Protein AF-G8JNB3-F1 (afdb_monomer_lite)

Foldseek 3Di:
DDDDDDDDDDDDDDDDDDDDDDDDDDDDDDDDDDDDDPPDFAEEEEEEFAVAQWLHDCVVLVLVLWPQVPPRVVVLVVQLVPDDQDDQDPVDPDLLVSLLVNQVVSLVSLVVSLVVQLVRLGFAFRFLVVLVVGDDPPTGFPLSCVLQPVVLVLHPYYAYQYQDADLSNRVVSHDPPHDSVSYHYQYQDADPVNTGGRSHTPSQRRALSSSLVCCVPPVDVVSDLGQYEYEYAASSVVSVLVDPSYLREHEDNDPVRNVVVCVSLVFDDDPDPPDQKDAGDVSYIYGDGSVSVSVVSVVVVVPD

pLDDT: mean 88.29, std 20.85, range [26.72, 98.88]

InterPro domains:
  IPR023214 HAD superfamily [G3DSA:3.40.50.1000] (42-273)
  IPR036412 HAD-like superfamily [SSF56784] (41-264)
  IPR050849 HAD-like hydrolase superfamily phosphatase [PTHR28181] (39-298)

Structure (mmCIF, N/CA/C/O backbone):
data_AF-G8JNB3-F1
#
_entry.id   AF-G8JNB3-F1
#
loop_
_atom_site.group_PDB
_atom_site.id
_atom_site.type_symbol
_atom_site.label_atom_id
_atom_site.label_alt_id
_atom_site.label_comp_id
_atom_site.label_asym_id
_atom_site.label_entity_id
_atom_site.label_seq_id
_atom_site.pdbx_PDB_ins_code
_atom_site.Cartn_x
_atom_site.Cartn_y
_atom_site.Cartn_z
_atom_site.occupancy
_atom_site.B_iso_or_equiv
_atom_site.auth_seq_id
_atom_site.auth_comp_id
_atom_site.auth_asym_id
_atom_site.auth_atom_id
_atom_site.pdbx_PDB_model_num
ATOM 1 N N . MET A 1 1 ? 26.685 43.500 4.152 1.00 36.62 1 MET A N 1
ATOM 2 C CA . MET A 1 1 ? 25.756 44.446 3.504 1.00 36.62 1 MET A CA 1
ATOM 3 C C . MET A 1 1 ? 24.388 43.829 3.648 1.00 36.62 1 MET A C 1
ATOM 5 O O . MET A 1 1 ? 24.177 42.756 3.099 1.00 36.62 1 MET A O 1
ATOM 9 N N . GLY A 1 2 ? 23.578 44.402 4.535 1.00 32.00 2 GLY A N 1
ATOM 10 C CA . GLY A 1 2 ? 22.232 43.917 4.807 1.00 32.00 2 GLY A CA 1
ATOM 11 C C . GLY A 1 2 ? 21.274 44.270 3.680 1.00 32.00 2 GLY A C 1
ATOM 12 O O . GLY A 1 2 ? 21.614 45.065 2.806 1.00 32.00 2 GLY A O 1
ATOM 13 N N . ASN A 1 3 ? 20.096 43.668 3.743 1.00 30.61 3 ASN A N 1
ATOM 14 C CA . ASN A 1 3 ? 18.855 44.313 3.355 1.00 30.61 3 ASN A CA 1
ATOM 15 C C . ASN A 1 3 ? 17.724 43.621 4.112 1.00 30.61 3 ASN A C 1
ATOM 17 O O . ASN A 1 3 ? 17.370 42.479 3.823 1.00 30.61 3 ASN A O 1
ATOM 21 N N . ASP A 1 4 ? 17.221 44.352 5.099 1.00 31.08 4 ASP A N 1
ATOM 22 C CA . ASP A 1 4 ? 15.889 44.212 5.659 1.00 31.08 4 ASP A CA 1
ATOM 23 C C . ASP A 1 4 ? 14.851 44.569 4.592 1.00 31.08 4 ASP A C 1
ATOM 25 O O . ASP A 1 4 ? 15.048 45.507 3.815 1.00 31.08 4 ASP A O 1
ATOM 29 N N . LEU A 1 5 ? 13.728 43.857 4.593 1.00 31.94 5 LEU A N 1
ATOM 30 C CA . LEU A 1 5 ? 12.475 44.318 4.002 1.00 31.94 5 LEU A CA 1
ATOM 31 C C . LEU A 1 5 ? 11.324 43.813 4.877 1.00 31.94 5 LEU A C 1
ATOM 33 O O . LEU A 1 5 ? 10.905 42.661 4.797 1.00 31.94 5 LEU A O 1
ATOM 37 N N . GLU A 1 6 ? 10.862 44.709 5.747 1.00 33.47 6 GLU A N 1
ATOM 38 C CA . GLU A 1 6 ? 9.549 44.677 6.390 1.00 33.47 6 GLU A CA 1
ATOM 39 C C . GLU A 1 6 ? 8.423 45.021 5.398 1.00 33.47 6 GLU A C 1
ATOM 41 O O . GLU A 1 6 ? 8.670 45.640 4.361 1.00 33.47 6 GLU A O 1
ATOM 46 N N . THR A 1 7 ? 7.189 44.715 5.837 1.00 30.97 7 THR A N 1
ATOM 47 C CA . THR A 1 7 ? 5.827 45.177 5.447 1.00 30.97 7 THR A CA 1
ATOM 48 C C . THR A 1 7 ? 4.946 44.023 4.939 1.00 30.97 7 THR A C 1
ATOM 50 O O . THR A 1 7 ? 5.407 43.200 4.165 1.00 30.97 7 THR A O 1
ATOM 53 N N . ALA A 1 8 ? 3.673 43.850 5.310 1.00 28.19 8 ALA A N 1
ATOM 54 C CA . ALA A 1 8 ? 2.765 44.561 6.211 1.00 28.19 8 ALA A CA 1
ATOM 55 C C . ALA A 1 8 ? 1.580 43.642 6.603 1.00 28.19 8 ALA A C 1
ATOM 57 O O . ALA A 1 8 ? 1.351 42.590 6.015 1.00 28.19 8 ALA A O 1
ATOM 58 N N . SER A 1 9 ? 0.852 44.103 7.615 1.00 30.25 9 SER A N 1
ATOM 59 C CA . SER A 1 9 ? -0.338 43.587 8.301 1.00 30.25 9 SER A CA 1
ATOM 60 C C . SER A 1 9 ? -1.684 43.741 7.562 1.00 30.25 9 SER A C 1
ATOM 62 O O . SER A 1 9 ? -1.839 44.678 6.781 1.00 30.25 9 SER A O 1
ATOM 64 N N . GLY A 1 10 ? -2.677 42.938 7.984 1.00 26.72 10 GLY A N 1
ATOM 65 C CA . GLY A 1 10 ? -4.141 43.098 7.793 1.00 26.72 10 GLY A CA 1
ATOM 66 C C . GLY A 1 10 ? -4.756 41.853 7.129 1.00 26.72 10 GLY A C 1
ATOM 67 O O . GLY A 1 10 ? -4.185 41.362 6.169 1.00 26.72 10 GLY A O 1
ATOM 68 N N . ASP A 1 11 ? -5.852 41.216 7.550 1.00 29.25 11 ASP A N 1
ATOM 69 C CA . ASP A 1 11 ? -6.962 41.568 8.440 1.00 29.25 11 ASP A CA 1
ATOM 70 C C . ASP A 1 11 ? -7.606 40.291 9.027 1.00 29.25 11 ASP A C 1
ATOM 72 O O . ASP A 1 11 ? -7.386 39.176 8.552 1.00 29.25 11 ASP A O 1
ATOM 76 N N . GLY A 1 12 ? -8.386 40.475 10.094 1.00 28.16 12 GLY A N 1
ATOM 77 C CA . GLY A 1 12 ? -8.898 39.431 10.978 1.00 28.16 12 GLY A CA 1
ATOM 78 C C . GLY A 1 12 ? -10.021 38.541 10.437 1.00 28.16 12 GLY A C 1
ATOM 79 O O . GLY A 1 12 ? -10.875 38.960 9.659 1.00 28.16 12 GLY A O 1
ATOM 80 N N . PHE A 1 13 ? -10.068 37.328 10.988 1.00 29.56 13 PHE A N 1
ATOM 81 C CA . PHE A 1 13 ? -11.242 36.460 11.010 1.00 29.56 13 PHE A CA 1
ATOM 82 C C . PHE A 1 13 ? -11.505 36.009 12.451 1.00 29.56 13 PHE A C 1
ATOM 84 O O . PHE A 1 13 ? -10.594 35.604 13.171 1.00 29.56 13 PHE A O 1
ATOM 91 N N . ALA A 1 14 ? -12.759 36.146 12.882 1.00 31.03 14 ALA A N 1
ATOM 92 C CA . ALA A 1 14 ? -13.231 35.732 14.197 1.00 31.03 14 ALA A CA 1
ATOM 93 C C . ALA A 1 14 ? -13.339 34.196 14.279 1.00 31.03 14 ALA A C 1
ATOM 95 O O . ALA A 1 14 ? -13.791 33.582 13.310 1.00 31.03 14 ALA A O 1
ATOM 96 N N . PRO A 1 15 ? -12.984 33.564 15.412 1.00 31.88 15 PRO A N 1
ATOM 97 C CA . PRO A 1 15 ? -13.136 32.126 15.571 1.00 31.88 15 PRO A CA 1
ATOM 98 C C . PRO A 1 15 ? -14.596 31.754 15.860 1.00 31.88 15 PRO A C 1
ATOM 100 O O . PRO A 1 15 ? -15.241 32.311 16.750 1.00 31.88 15 PRO A O 1
ATOM 103 N N . VAL A 1 16 ? -15.099 30.780 15.103 1.00 31.44 16 VAL A N 1
ATOM 104 C CA . VAL A 1 16 ? -16.321 30.032 15.412 1.00 31.44 16 VAL A CA 1
ATOM 105 C C . VAL A 1 16 ? -15.953 28.999 16.474 1.00 31.44 16 VAL A C 1
ATOM 107 O O . VAL A 1 16 ? -15.053 28.190 16.276 1.00 31.44 16 VAL A O 1
ATOM 110 N N . THR A 1 17 ? -16.615 29.058 17.625 1.00 33.84 17 THR A N 1
ATOM 111 C CA . THR A 1 17 ? -16.425 28.119 18.734 1.00 33.84 17 THR A CA 1
ATOM 112 C C . THR A 1 17 ? -17.001 26.754 18.366 1.00 33.84 17 THR A C 1
ATOM 114 O O . THR A 1 17 ? -18.214 26.641 18.184 1.00 33.84 17 THR A O 1
ATOM 117 N N . ALA A 1 18 ? -16.146 25.735 18.272 1.00 34.94 18 ALA A N 1
ATOM 118 C CA . ALA A 1 18 ? -16.556 24.338 18.212 1.00 34.94 18 ALA A CA 1
ATOM 119 C C . ALA A 1 18 ? -16.600 23.750 19.631 1.00 34.94 18 ALA A C 1
ATOM 121 O O . ALA A 1 18 ? -15.697 23.970 20.440 1.00 34.94 18 ALA A O 1
ATOM 122 N N . ASP A 1 19 ? -17.693 23.048 19.916 1.00 32.19 19 ASP A N 1
ATOM 123 C CA . ASP A 1 19 ? -18.001 22.427 21.196 1.00 32.19 19 ASP A CA 1
ATOM 124 C C . ASP A 1 19 ? -16.975 21.365 21.617 1.00 32.19 19 ASP A C 1
ATOM 126 O O . ASP A 1 19 ? -16.419 20.611 20.819 1.00 32.19 19 ASP A O 1
ATOM 130 N N . SER A 1 20 ? -16.758 21.309 22.928 1.00 31.20 20 SER A N 1
ATOM 131 C CA . SER A 1 20 ? -15.819 20.437 23.621 1.00 31.20 20 SER A CA 1
ATOM 132 C C . SER A 1 20 ? -16.158 18.950 23.468 1.00 31.20 20 SER A C 1
ATOM 134 O O . SER A 1 20 ? -17.139 18.472 24.042 1.00 31.20 20 SER A O 1
ATOM 136 N N . VAL A 1 21 ? -15.286 18.196 22.797 1.00 34.84 21 VAL A N 1
ATOM 137 C CA . VAL A 1 21 ? -15.222 16.732 22.910 1.00 34.84 21 VAL A CA 1
ATOM 138 C C . VAL A 1 21 ? -14.318 16.382 24.094 1.00 34.84 21 VAL A C 1
ATOM 140 O O . VAL A 1 21 ? -13.148 16.753 24.159 1.00 34.84 21 VAL A O 1
ATOM 143 N N . THR A 1 22 ? -14.887 15.691 25.075 1.00 32.78 22 THR A N 1
ATOM 144 C CA . THR A 1 22 ? -14.222 15.241 26.301 1.00 32.78 22 THR A CA 1
ATOM 145 C C . THR A 1 22 ? -13.101 14.237 26.011 1.00 32.78 22 THR A C 1
ATOM 147 O O . THR A 1 22 ? -13.370 13.118 25.579 1.00 32.78 22 THR A O 1
ATOM 150 N N . LYS A 1 23 ? -11.848 14.602 26.326 1.00 34.22 23 LYS A N 1
ATOM 151 C CA . LYS A 1 23 ? -10.705 13.677 26.439 1.00 34.22 23 LYS A CA 1
ATOM 152 C C . LYS A 1 23 ? -10.862 12.821 27.704 1.00 34.22 23 LYS A C 1
ATOM 154 O O . LYS A 1 23 ? -10.883 13.356 28.811 1.00 34.22 23 LYS A O 1
ATOM 159 N N . THR A 1 24 ? -10.940 11.498 27.569 1.00 33.91 24 THR A N 1
ATOM 160 C CA . THR A 1 24 ? -10.776 10.561 28.694 1.00 33.91 24 THR A CA 1
ATOM 161 C C . THR A 1 24 ? -9.411 9.890 28.576 1.00 33.91 24 THR A C 1
ATOM 163 O O . THR A 1 24 ? -9.196 9.069 27.691 1.00 33.91 24 THR A O 1
ATOM 166 N N . ALA A 1 25 ? -8.481 10.247 29.463 1.00 34.38 25 ALA A N 1
ATOM 167 C CA . ALA A 1 25 ? -7.216 9.539 29.631 1.00 34.38 25 ALA A CA 1
ATOM 168 C C . ALA A 1 25 ? -7.451 8.297 30.509 1.00 34.38 25 ALA A C 1
ATOM 170 O O . ALA A 1 25 ? -7.889 8.424 31.654 1.00 34.38 25 ALA A O 1
ATOM 171 N N . ILE A 1 26 ? -7.186 7.100 29.980 1.00 39.44 26 ILE A N 1
ATOM 172 C CA . ILE A 1 26 ? -7.300 5.831 30.714 1.00 39.44 26 ILE A CA 1
ATOM 173 C C . ILE A 1 26 ? -5.895 5.366 31.112 1.00 39.44 26 ILE A C 1
ATOM 175 O O . ILE A 1 26 ? -5.012 5.217 30.272 1.00 39.44 26 ILE A O 1
ATOM 179 N N . GLY A 1 27 ? -5.695 5.172 32.419 1.00 33.91 27 GLY A N 1
ATOM 180 C CA . GLY A 1 27 ? -4.425 4.785 33.032 1.00 33.91 27 GLY A CA 1
ATOM 181 C C . GLY A 1 27 ? -4.027 3.327 32.783 1.00 33.91 27 GLY A C 1
ATOM 182 O O . GLY A 1 27 ? -4.862 2.426 32.710 1.00 33.91 27 GLY A O 1
ATOM 183 N N . SER A 1 28 ? -2.716 3.103 32.693 1.00 33.44 28 SER A N 1
ATOM 184 C CA . SER A 1 28 ? -2.079 1.819 32.418 1.00 33.44 28 SER A CA 1
ATOM 185 C C . SER A 1 28 ? -1.962 0.943 33.673 1.00 33.44 28 SER A C 1
ATOM 187 O O . SER A 1 28 ? -1.237 1.242 34.620 1.00 33.44 28 SER A O 1
ATOM 189 N N . GLY A 1 29 ? -2.661 -0.192 33.667 1.00 32.22 29 GLY A N 1
ATOM 190 C CA . GLY A 1 29 ? -2.524 -1.254 34.661 1.00 32.22 29 GLY A CA 1
ATOM 191 C C . GLY A 1 29 ? -2.545 -2.616 33.980 1.00 32.22 29 GLY A C 1
ATOM 192 O O . GLY A 1 29 ? -3.604 -3.217 33.837 1.00 32.22 29 GLY A O 1
ATOM 193 N N . VAL A 1 30 ? -1.384 -3.111 33.543 1.00 33.28 30 VAL A N 1
ATOM 194 C CA . VAL A 1 30 ? -1.279 -4.425 32.891 1.00 33.28 30 VAL A CA 1
ATOM 195 C C . VAL A 1 30 ? -1.216 -5.526 33.952 1.00 33.28 30 VAL A C 1
ATOM 197 O O . VAL A 1 30 ? -0.209 -5.697 34.638 1.00 33.28 30 VAL A O 1
ATOM 200 N N . ARG A 1 31 ? -2.298 -6.300 34.076 1.00 34.91 31 ARG A N 1
ATOM 201 C CA . ARG A 1 31 ? -2.287 -7.644 34.668 1.00 34.91 31 ARG A CA 1
ATOM 202 C C . ARG A 1 31 ? -2.444 -8.658 33.540 1.00 34.91 31 ARG A C 1
ATOM 204 O O . ARG A 1 31 ? -3.447 -8.635 32.838 1.00 34.91 31 ARG A O 1
ATOM 211 N N . ALA A 1 32 ? -1.475 -9.558 33.402 1.00 39.53 32 ALA A N 1
ATOM 212 C CA . ALA A 1 32 ? -1.570 -10.705 32.509 1.00 39.53 32 ALA A CA 1
ATOM 213 C C . ALA A 1 32 ? -2.635 -11.681 33.040 1.00 39.53 32 ALA A C 1
ATOM 215 O O . ALA A 1 32 ? -2.415 -12.371 34.037 1.00 39.53 32 ALA A O 1
ATOM 216 N N . ALA A 1 33 ? -3.803 -11.698 32.401 1.00 41.12 33 ALA A N 1
ATOM 217 C CA . ALA A 1 33 ? -4.842 -12.692 32.626 1.00 41.12 33 ALA A CA 1
ATOM 218 C C . ALA A 1 33 ? -4.716 -13.802 31.574 1.00 41.12 33 ALA A C 1
ATOM 220 O O . ALA A 1 33 ? -4.545 -13.534 30.388 1.00 41.12 33 ALA A O 1
ATOM 221 N N . ALA A 1 34 ? -4.784 -15.054 32.026 1.00 43.12 34 ALA A N 1
ATOM 222 C CA . ALA A 1 34 ? -4.773 -16.225 31.163 1.00 43.12 34 ALA A CA 1
ATOM 223 C C . ALA A 1 34 ? -6.043 -16.269 30.292 1.00 43.12 34 ALA A C 1
ATOM 225 O O . ALA A 1 34 ? -7.157 -16.131 30.800 1.00 43.12 34 ALA A O 1
ATOM 226 N N . ALA A 1 35 ? -5.842 -16.460 28.987 1.00 46.12 35 ALA A N 1
ATOM 227 C CA . ALA A 1 35 ? -6.853 -16.412 27.940 1.00 46.12 35 ALA A CA 1
ATOM 228 C C . ALA A 1 35 ? -7.899 -17.534 28.076 1.00 46.12 35 ALA A C 1
ATOM 230 O O . ALA A 1 35 ? -7.658 -18.686 27.717 1.00 46.12 35 ALA A O 1
ATOM 231 N N . GLY A 1 36 ? -9.084 -17.182 28.575 1.00 44.47 36 GLY A N 1
ATOM 232 C CA . GLY A 1 36 ? -10.314 -17.902 28.267 1.00 44.47 36 GLY A CA 1
ATOM 233 C C . GLY A 1 36 ? -10.855 -17.372 26.942 1.00 44.47 36 GLY A C 1
ATOM 234 O O . GLY A 1 36 ? -11.108 -16.177 26.820 1.00 44.47 36 GLY A O 1
ATOM 235 N N . THR A 1 37 ? -11.002 -18.244 25.948 1.00 47.16 37 THR A N 1
ATOM 236 C CA . THR A 1 37 ? -11.518 -17.934 24.610 1.00 47.16 37 THR A CA 1
ATOM 237 C C . THR A 1 37 ? -12.992 -17.529 24.674 1.00 47.16 37 THR A C 1
ATOM 239 O O . THR A 1 37 ? -13.896 -18.337 24.465 1.00 47.16 37 THR A O 1
ATOM 242 N N . GLN A 1 38 ? -13.262 -16.253 24.953 1.00 52.31 38 GLN A N 1
ATOM 243 C CA . GLN A 1 38 ? -14.466 -15.631 24.415 1.00 52.31 38 GLN A CA 1
ATOM 244 C C . GLN A 1 38 ? -14.345 -15.696 22.893 1.00 52.31 38 GLN A C 1
ATOM 246 O O . GLN A 1 38 ? -13.304 -15.347 22.341 1.00 52.31 38 GLN A O 1
ATOM 251 N N . SER A 1 39 ? -15.380 -16.219 22.233 1.00 58.81 39 SER A N 1
ATOM 252 C CA . SER A 1 39 ? -15.472 -16.328 20.775 1.00 58.81 39 SER A CA 1
ATOM 253 C C . SER A 1 39 ? -15.591 -14.928 20.167 1.00 58.81 39 SER A C 1
ATOM 255 O O . SER A 1 39 ? -16.663 -14.534 19.711 1.00 58.81 39 SER A O 1
ATOM 257 N N . GLY A 1 40 ? -14.504 -14.158 20.228 1.00 79.62 40 GLY A N 1
ATOM 258 C CA . GLY A 1 40 ? -14.374 -12.878 19.559 1.00 79.62 40 GLY A CA 1
ATOM 259 C C . GLY A 1 40 ? -14.584 -13.060 18.063 1.00 79.62 40 GLY A C 1
ATOM 260 O O . GLY A 1 40 ? -14.299 -14.119 17.496 1.00 79.62 40 GLY A O 1
ATOM 261 N N . ARG A 1 41 ? -15.133 -12.028 17.427 1.00 89.19 41 ARG A N 1
ATOM 262 C CA . ARG A 1 41 ? -15.242 -11.976 15.973 1.00 89.19 41 ARG A CA 1
ATOM 263 C C . ARG A 1 41 ? -13.837 -12.119 15.383 1.00 89.19 41 ARG A C 1
ATOM 265 O O . ARG A 1 41 ? -12.918 -11.450 15.846 1.00 89.19 41 ARG A O 1
ATOM 272 N N . ARG A 1 42 ? -13.685 -12.993 14.385 1.00 95.56 42 ARG A N 1
ATOM 273 C CA . ARG A 1 42 ? -12.423 -13.179 13.656 1.00 95.56 42 ARG A CA 1
ATOM 274 C C . ARG A 1 42 ? -11.923 -11.823 13.150 1.00 95.56 42 ARG A C 1
ATOM 276 O O . ARG A 1 42 ? -12.715 -11.092 12.553 1.00 95.56 42 ARG A O 1
ATOM 283 N N . ARG A 1 43 ? -10.640 -11.514 13.331 1.00 97.00 43 ARG A N 1
ATOM 284 C CA . ARG A 1 43 ? -10.012 -10.271 12.862 1.00 97.00 43 ARG A CA 1
ATOM 285 C C . ARG A 1 43 ? -9.063 -10.525 11.710 1.00 97.00 43 ARG A C 1
ATOM 287 O O . ARG A 1 43 ? -8.247 -11.442 11.760 1.00 97.00 43 ARG A O 1
ATOM 294 N N . VAL A 1 44 ? -9.135 -9.682 10.688 1.00 98.12 44 VAL A N 1
ATOM 295 C CA . VAL A 1 44 ? -8.232 -9.731 9.536 1.00 98.12 44 VAL A CA 1
ATOM 296 C C . VAL A 1 44 ? -7.509 -8.408 9.385 1.00 98.12 44 VAL A C 1
ATOM 298 O O . VAL A 1 44 ? -8.141 -7.356 9.323 1.00 98.12 44 VAL A O 1
ATOM 301 N N . LEU A 1 45 ? -6.186 -8.481 9.274 1.00 98.56 45 LEU A N 1
ATOM 302 C CA . LEU A 1 45 ? -5.347 -7.346 8.926 1.00 98.56 45 LEU A CA 1
ATOM 303 C C . LEU A 1 45 ? -5.175 -7.265 7.408 1.00 98.56 45 LEU A C 1
ATOM 305 O O . LEU A 1 45 ? -4.750 -8.218 6.764 1.00 98.56 45 LEU A O 1
ATOM 309 N N . VAL A 1 46 ? -5.440 -6.102 6.836 1.00 98.75 46 VAL A N 1
ATOM 310 C CA . VAL A 1 46 ? -4.993 -5.709 5.502 1.00 98.75 46 VAL A CA 1
ATOM 311 C C . VAL A 1 46 ? -4.026 -4.553 5.694 1.00 98.75 46 VAL A C 1
ATOM 313 O O . VAL A 1 46 ? -4.305 -3.636 6.459 1.00 98.75 46 VAL A O 1
ATOM 316 N N . THR A 1 47 ? -2.870 -4.589 5.051 1.00 98.81 47 THR A N 1
ATOM 317 C CA . THR A 1 47 ? -1.866 -3.539 5.247 1.00 98.81 47 THR A CA 1
ATOM 318 C C . THR A 1 47 ? -1.188 -3.164 3.945 1.00 98.81 47 THR A C 1
ATOM 320 O O . THR A 1 47 ? -0.972 -4.021 3.084 1.00 98.81 47 THR A O 1
ATOM 323 N N . ASP A 1 48 ? -0.818 -1.894 3.816 1.00 98.69 48 ASP A N 1
ATOM 324 C CA . ASP A 1 48 ? 0.185 -1.487 2.842 1.00 98.69 48 ASP A CA 1
ATOM 325 C C . ASP A 1 48 ? 1.569 -2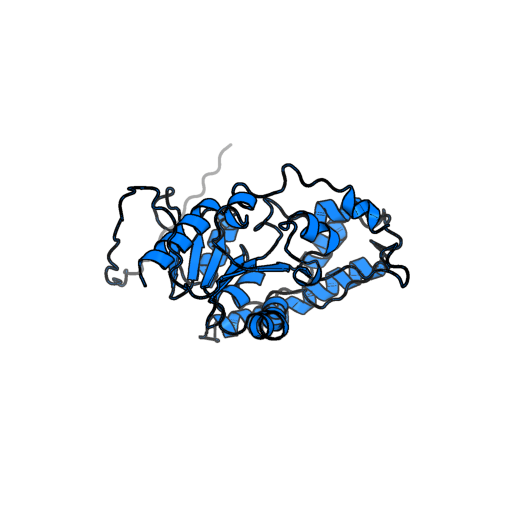.032 3.229 1.00 98.69 48 ASP A C 1
ATOM 327 O O . ASP A 1 48 ? 1.765 -2.593 4.314 1.00 98.69 48 ASP A O 1
ATOM 331 N N . PHE A 1 49 ? 2.527 -1.901 2.317 1.00 98.38 49 PHE A N 1
ATOM 332 C CA . PHE A 1 49 ? 3.885 -2.394 2.474 1.00 98.38 49 PHE A CA 1
ATOM 333 C C . PHE A 1 49 ? 4.900 -1.272 2.692 1.00 98.38 49 PHE A C 1
ATOM 335 O O . PHE A 1 49 ? 5.442 -1.159 3.794 1.00 98.38 49 PHE A O 1
ATOM 342 N N . ASP A 1 50 ? 5.167 -0.473 1.657 1.00 97.94 50 ASP A N 1
ATOM 343 C CA . ASP A 1 50 ? 6.175 0.583 1.707 1.00 97.94 50 ASP A CA 1
ATOM 344 C C . ASP A 1 50 ? 5.777 1.646 2.726 1.00 97.94 50 ASP A C 1
ATOM 346 O O . ASP A 1 50 ? 4.614 2.009 2.807 1.00 97.94 50 ASP A O 1
ATOM 350 N N . ASP A 1 51 ? 6.726 2.088 3.552 1.00 97.38 51 ASP A N 1
ATOM 351 C CA . ASP A 1 51 ? 6.504 3.057 4.635 1.00 97.38 51 ASP A CA 1
ATOM 352 C C . ASP A 1 51 ? 5.455 2.647 5.701 1.00 97.38 51 ASP A C 1
ATOM 354 O O . ASP A 1 51 ? 5.319 3.335 6.712 1.00 97.38 51 ASP A O 1
ATOM 358 N N . THR A 1 52 ? 4.826 1.474 5.582 1.00 98.12 52 THR A N 1
ATOM 359 C CA . THR A 1 52 ? 3.895 0.899 6.564 1.00 98.12 52 THR A CA 1
ATOM 360 C C . THR A 1 52 ? 4.489 -0.335 7.262 1.00 98.12 52 THR A C 1
ATOM 362 O O . THR A 1 52 ? 4.780 -0.304 8.462 1.00 98.12 52 THR A O 1
ATOM 365 N N . ILE A 1 53 ? 4.737 -1.426 6.529 1.00 98.19 53 ILE A N 1
ATOM 366 C CA . ILE A 1 53 ? 5.522 -2.571 7.031 1.00 98.19 53 ILE A CA 1
ATOM 367 C C . ILE A 1 53 ? 7.003 -2.194 7.085 1.00 98.19 53 ILE A C 1
ATOM 369 O O . ILE A 1 53 ? 7.718 -2.601 8.001 1.00 98.19 53 ILE A O 1
ATOM 373 N N . THR A 1 54 ? 7.470 -1.411 6.115 1.00 98.06 54 THR A N 1
ATOM 374 C CA . THR A 1 54 ? 8.851 -0.937 6.051 1.00 98.06 54 THR A CA 1
ATOM 375 C C . THR A 1 54 ? 8.990 0.480 6.614 1.00 98.06 54 THR A C 1
ATOM 377 O O . THR A 1 54 ? 8.020 1.193 6.877 1.00 98.06 54 THR A O 1
ATOM 380 N N . THR A 1 55 ? 10.230 0.896 6.857 1.00 96.69 55 THR A N 1
ATOM 381 C CA . THR A 1 55 ? 10.592 2.254 7.296 1.00 96.69 55 THR A CA 1
ATOM 382 C C . THR A 1 55 ? 10.866 3.214 6.139 1.00 96.69 55 THR A C 1
ATOM 384 O O . THR A 1 55 ? 11.157 4.384 6.384 1.00 96.69 55 THR A O 1
ATOM 387 N N . LYS A 1 56 ? 10.856 2.704 4.903 1.00 95.62 56 LYS A N 1
ATOM 388 C CA . LYS A 1 56 ? 11.146 3.443 3.672 1.00 95.62 56 LYS A CA 1
ATOM 389 C C . LYS A 1 56 ? 10.566 2.730 2.455 1.00 95.62 56 LYS A C 1
ATOM 391 O O . LYS A 1 56 ? 10.433 1.505 2.460 1.00 95.62 56 LYS A O 1
ATOM 396 N N . ASP A 1 57 ? 10.355 3.495 1.394 1.00 95.31 57 ASP A N 1
ATOM 397 C CA . ASP A 1 57 ? 10.116 2.999 0.038 1.00 95.31 57 ASP A CA 1
ATOM 398 C C . ASP A 1 57 ? 11.203 1.993 -0.407 1.00 95.31 57 ASP A C 1
ATOM 400 O O . ASP A 1 57 ? 12.412 2.240 -0.293 1.00 95.31 57 ASP A O 1
ATOM 404 N N . THR A 1 58 ? 10.769 0.834 -0.906 1.00 96.62 58 THR A N 1
ATOM 405 C CA . THR A 1 58 ? 11.633 -0.270 -1.344 1.00 96.62 58 THR A CA 1
ATOM 406 C C . THR A 1 58 ? 11.780 -0.395 -2.862 1.00 96.62 58 THR A C 1
ATOM 408 O O . THR A 1 58 ? 12.560 -1.231 -3.331 1.00 96.62 58 THR A O 1
ATOM 411 N N . VAL A 1 59 ? 11.146 0.470 -3.657 1.00 93.31 59 VAL A N 1
ATOM 412 C CA . VAL A 1 59 ? 11.332 0.529 -5.117 1.00 93.31 59 VAL A CA 1
ATOM 413 C C . VAL A 1 59 ? 12.803 0.752 -5.463 1.00 93.31 59 VAL A C 1
ATOM 415 O O . VAL A 1 59 ? 13.332 0.101 -6.364 1.00 93.31 59 VAL A O 1
ATOM 418 N N . GLY A 1 60 ? 13.507 1.599 -4.707 1.00 93.06 60 GLY A N 1
ATOM 419 C CA . GLY A 1 60 ? 14.950 1.812 -4.881 1.00 93.06 60 GLY A CA 1
ATOM 420 C C . GLY A 1 60 ? 15.799 0.560 -4.612 1.00 93.06 60 GLY A C 1
ATOM 421 O O . GLY A 1 60 ? 16.868 0.394 -5.201 1.00 93.06 60 GLY A O 1
ATOM 422 N N . ILE A 1 61 ? 15.321 -0.357 -3.767 1.00 95.25 61 ILE A N 1
ATOM 423 C CA . ILE A 1 61 ? 15.981 -1.646 -3.520 1.00 95.25 61 ILE A CA 1
ATOM 424 C C . ILE A 1 61 ? 15.746 -2.574 -4.710 1.00 95.25 61 ILE A C 1
ATOM 426 O O . ILE A 1 61 ? 16.706 -3.138 -5.235 1.00 95.25 61 ILE A O 1
ATOM 430 N N . LEU A 1 62 ? 14.504 -2.687 -5.188 1.00 94.69 62 LEU A N 1
ATOM 431 C CA . LEU A 1 62 ? 14.180 -3.479 -6.380 1.00 94.69 62 LEU A CA 1
ATOM 432 C C . LEU A 1 62 ? 14.931 -2.977 -7.615 1.00 94.69 62 LEU A C 1
ATOM 434 O O . LEU A 1 62 ? 15.447 -3.776 -8.391 1.00 94.69 62 LEU A O 1
ATOM 438 N N . GLN A 1 63 ? 15.075 -1.660 -7.760 1.00 94.38 63 GLN A N 1
ATOM 439 C CA . GLN A 1 63 ? 15.836 -1.026 -8.833 1.00 94.38 63 GLN A CA 1
ATOM 440 C C . GLN A 1 63 ? 17.276 -1.556 -8.929 1.00 94.38 63 GLN A C 1
ATOM 442 O O . GLN A 1 63 ? 17.809 -1.659 -10.033 1.00 94.38 63 GLN A O 1
ATOM 447 N N . SER A 1 64 ? 17.906 -1.932 -7.810 1.00 95.25 64 SER A N 1
ATOM 448 C CA . SER A 1 64 ? 19.270 -2.483 -7.817 1.00 95.25 64 SER A CA 1
ATOM 449 C C . SER A 1 64 ? 19.400 -3.798 -8.598 1.00 95.25 64 SER A C 1
ATOM 451 O O . SER A 1 64 ? 20.502 -4.150 -9.017 1.00 95.25 64 SER A O 1
ATOM 453 N N . LEU A 1 65 ? 18.283 -4.494 -8.841 1.00 95.56 65 LEU A N 1
ATOM 454 C CA . LEU A 1 65 ? 18.228 -5.701 -9.664 1.00 95.56 65 LEU A CA 1
ATOM 455 C C . LEU A 1 65 ? 18.202 -5.411 -11.168 1.00 95.56 65 LEU A C 1
ATOM 457 O O . LEU A 1 65 ? 18.420 -6.321 -11.969 1.00 95.56 65 LEU A O 1
ATOM 461 N N . SER A 1 66 ? 17.911 -4.170 -11.566 1.00 95.25 66 SER A N 1
ATOM 462 C CA . SER A 1 66 ? 17.792 -3.797 -12.971 1.00 95.25 66 SER A CA 1
ATOM 463 C C . SER A 1 66 ? 19.077 -4.091 -13.739 1.00 95.25 66 SER A C 1
ATOM 465 O O . SER A 1 66 ? 20.184 -3.715 -13.345 1.00 95.25 66 SER A O 1
ATOM 467 N N . ARG A 1 67 ? 18.916 -4.739 -14.893 1.00 92.62 67 ARG A N 1
ATOM 468 C CA . ARG A 1 67 ? 20.000 -4.942 -15.864 1.00 92.62 67 ARG A CA 1
ATOM 469 C C . ARG A 1 67 ? 20.116 -3.772 -16.842 1.00 92.62 67 ARG A C 1
ATOM 471 O O . ARG A 1 67 ? 21.111 -3.667 -17.564 1.00 92.62 67 ARG A O 1
ATOM 478 N N . CYS A 1 68 ? 19.126 -2.882 -16.854 1.00 92.75 68 CYS A N 1
ATOM 479 C CA . CYS A 1 68 ? 19.093 -1.704 -17.700 1.00 92.75 68 CYS A CA 1
ATOM 480 C C . CYS A 1 68 ? 19.901 -0.563 -17.065 1.00 92.75 68 CYS A C 1
ATOM 482 O O . CYS A 1 68 ? 19.559 -0.030 -16.012 1.00 92.75 68 CYS A O 1
ATOM 484 N N . LYS A 1 69 ? 21.004 -0.173 -17.716 1.00 90.00 69 LYS A N 1
ATOM 485 C CA . LYS A 1 69 ? 21.890 0.899 -17.224 1.00 90.00 69 LYS A CA 1
ATOM 486 C C . LYS A 1 69 ? 21.467 2.301 -17.663 1.00 90.00 69 LYS A C 1
ATOM 488 O O . LYS A 1 69 ? 22.022 3.275 -17.161 1.00 90.00 69 LYS A O 1
ATOM 493 N N . SER A 1 70 ? 20.563 2.414 -18.637 1.00 92.94 70 SER A N 1
ATOM 494 C CA . SER A 1 70 ? 20.164 3.697 -19.212 1.00 92.94 70 SER A CA 1
ATOM 495 C C . SER A 1 70 ? 18.713 3.651 -19.701 1.00 92.94 70 SER A C 1
ATOM 497 O O . SER A 1 70 ? 18.399 2.776 -20.510 1.00 92.94 70 SER A O 1
ATOM 499 N N . PRO A 1 71 ? 17.860 4.600 -19.281 1.00 96.00 71 PRO A N 1
ATOM 500 C CA . PRO A 1 71 ? 18.178 5.738 -18.414 1.00 96.00 71 PRO A CA 1
ATOM 501 C C . PRO A 1 71 ? 18.291 5.337 -16.923 1.00 96.00 71 PRO A C 1
ATOM 503 O O . PRO A 1 71 ? 17.840 4.256 -16.537 1.00 96.00 71 PRO A O 1
ATOM 506 N N . PRO A 1 72 ? 18.928 6.162 -16.066 1.00 95.00 72 PRO A N 1
ATOM 507 C CA . PRO A 1 72 ? 18.960 5.919 -14.621 1.00 95.00 72 PRO A CA 1
ATOM 508 C C . PRO A 1 72 ? 17.557 6.031 -14.016 1.00 95.00 72 PRO A C 1
ATOM 510 O O . PRO A 1 72 ? 16.693 6.694 -14.577 1.00 95.00 72 PRO A O 1
ATOM 513 N N . MET A 1 73 ? 17.327 5.463 -12.831 1.00 94.88 73 MET A N 1
ATOM 514 C CA . MET A 1 73 ? 15.989 5.482 -12.220 1.00 94.88 73 MET A CA 1
ATOM 515 C C . MET A 1 73 ? 15.425 6.880 -11.955 1.00 94.88 73 MET A C 1
ATOM 517 O O . MET A 1 73 ? 14.219 7.093 -12.049 1.00 94.88 73 MET A O 1
ATOM 521 N N . THR A 1 74 ? 16.299 7.854 -11.697 1.00 95.56 74 THR A N 1
ATOM 522 C CA . THR A 1 74 ? 15.919 9.265 -11.555 1.00 95.56 74 THR A CA 1
ATOM 523 C C . THR A 1 74 ? 15.134 9.777 -12.760 1.00 95.56 74 THR A C 1
ATOM 525 O O . THR A 1 74 ? 14.192 10.535 -12.570 1.00 95.56 74 THR A O 1
ATOM 528 N N . TYR A 1 75 ? 15.429 9.290 -13.971 1.00 97.56 75 TYR A N 1
ATOM 529 C CA . TYR A 1 75 ? 14.649 9.605 -15.167 1.00 97.56 75 TYR A CA 1
ATOM 530 C C . TYR A 1 75 ? 13.187 9.172 -15.041 1.00 97.56 75 TYR A C 1
ATOM 532 O O . TYR A 1 75 ? 12.296 9.942 -15.377 1.00 97.56 75 TYR A O 1
ATOM 540 N N . PHE A 1 76 ? 12.916 7.959 -14.552 1.00 97.12 76 PHE A N 1
ATOM 541 C CA . PHE A 1 76 ? 11.545 7.454 -14.430 1.00 97.12 76 PHE A CA 1
ATOM 542 C C . PHE A 1 76 ? 10.779 8.165 -13.312 1.00 97.12 76 PHE A C 1
ATOM 544 O O . PHE A 1 76 ? 9.590 8.439 -13.466 1.00 97.12 76 PHE A O 1
ATOM 551 N N . PHE A 1 77 ? 11.459 8.537 -12.223 1.00 96.06 77 PHE A N 1
ATOM 552 C CA . PHE A 1 77 ? 10.870 9.396 -11.194 1.00 96.06 77 PHE A CA 1
ATOM 553 C C . PHE A 1 77 ? 10.524 10.782 -11.747 1.00 96.06 77 PHE A C 1
ATOM 555 O O . PHE A 1 77 ? 9.407 11.255 -11.551 1.00 96.06 77 PHE A O 1
ATOM 562 N N . GLU A 1 78 ? 11.433 11.419 -12.486 1.00 97.75 78 GLU A N 1
ATOM 563 C CA . GLU A 1 78 ? 11.176 12.700 -13.155 1.00 97.75 78 GLU A CA 1
ATOM 564 C C . GLU A 1 78 ? 10.042 12.583 -14.181 1.00 97.75 78 GLU A C 1
ATOM 566 O O . GLU A 1 78 ? 9.154 13.432 -14.217 1.00 97.75 78 GLU A O 1
ATOM 571 N N . PHE A 1 79 ? 10.013 11.498 -14.959 1.00 97.94 79 PHE A N 1
ATOM 572 C CA . PHE A 1 79 ? 8.944 11.206 -15.910 1.00 97.94 79 PHE A CA 1
ATOM 573 C C . PHE A 1 79 ? 7.590 11.073 -15.208 1.00 97.94 79 PHE A C 1
ATOM 575 O O . PHE A 1 79 ? 6.606 11.652 -15.671 1.00 97.94 79 PHE A O 1
ATOM 582 N N . TYR A 1 80 ? 7.540 10.362 -14.077 1.00 97.06 80 TYR A N 1
ATOM 583 C CA . TYR A 1 80 ? 6.354 10.256 -13.231 1.00 97.06 80 TYR A CA 1
ATOM 584 C C . TYR A 1 80 ? 5.932 11.624 -12.685 1.00 97.06 80 TYR A C 1
ATOM 586 O O . TYR A 1 80 ? 4.752 11.957 -12.736 1.00 97.06 80 TYR A O 1
ATOM 594 N N . LEU A 1 81 ? 6.864 12.434 -12.170 1.00 96.38 81 LEU A N 1
ATOM 595 C CA . LEU A 1 81 ? 6.600 13.792 -11.672 1.00 96.38 81 LEU A CA 1
ATOM 596 C C . LEU A 1 81 ? 6.103 14.749 -12.763 1.00 96.38 81 LEU A C 1
ATOM 598 O O . LEU A 1 81 ? 5.291 15.622 -12.468 1.00 96.38 81 LEU A O 1
ATOM 602 N N . ALA A 1 82 ? 6.540 14.561 -14.007 1.00 97.56 82 ALA A N 1
ATOM 603 C CA . ALA A 1 82 ? 6.103 15.349 -15.153 1.00 97.56 82 ALA A CA 1
ATOM 604 C C . ALA A 1 82 ? 4.699 14.975 -15.662 1.00 97.56 82 ALA A C 1
ATOM 606 O O . ALA A 1 82 ? 4.108 15.739 -16.429 1.00 97.56 82 ALA A O 1
ATOM 607 N N . GLN A 1 83 ? 4.146 13.823 -15.261 1.00 97.56 83 GLN A N 1
ATOM 608 C CA . GLN A 1 83 ? 2.786 13.456 -15.648 1.00 97.56 83 GLN A CA 1
ATOM 609 C C . GLN A 1 83 ? 1.758 14.364 -14.957 1.00 97.56 83 GLN A C 1
ATOM 611 O O . GLN A 1 83 ? 1.906 14.665 -13.769 1.00 97.56 83 GLN A O 1
ATOM 616 N N . PRO A 1 84 ? 0.666 14.744 -15.646 1.00 95.88 84 PRO A N 1
ATOM 617 C CA . PRO A 1 84 ? -0.408 15.517 -15.037 1.00 95.88 84 PRO A CA 1
ATOM 618 C C . PRO A 1 84 ? -0.946 14.854 -13.762 1.00 95.88 84 PRO A C 1
ATOM 620 O O . PRO A 1 84 ? -1.375 13.699 -13.782 1.00 95.88 84 PRO A O 1
ATOM 623 N N . CYS A 1 85 ? -0.956 15.609 -12.663 1.00 93.19 85 CYS A N 1
ATOM 624 C CA . CYS A 1 85 ? -1.603 15.214 -11.418 1.00 93.19 85 CYS A CA 1
ATOM 625 C C . CYS A 1 85 ? -2.984 15.887 -11.346 1.00 93.19 85 CYS A C 1
ATOM 627 O O . CYS A 1 85 ? -3.051 17.116 -11.436 1.00 93.19 85 CYS A O 1
ATOM 629 N N . PRO A 1 86 ? -4.091 15.133 -11.238 1.00 95.81 86 PRO A N 1
ATOM 630 C CA . PRO A 1 86 ? -5.406 15.741 -11.073 1.00 95.81 86 PRO A CA 1
ATOM 631 C C . PRO A 1 86 ? -5.495 16.496 -9.741 1.00 95.81 86 PRO A C 1
ATOM 633 O O . PRO A 1 86 ? -4.874 16.106 -8.762 1.00 95.81 86 PRO A O 1
ATOM 636 N N . ALA A 1 87 ? -6.310 17.546 -9.672 1.00 96.56 87 ALA A N 1
ATOM 637 C CA . ALA A 1 87 ? -6.734 18.107 -8.389 1.00 96.56 87 ALA A CA 1
ATOM 638 C C . ALA A 1 87 ? -7.933 17.318 -7.840 1.00 96.56 87 ALA A C 1
ATOM 640 O O . ALA A 1 87 ? -8.772 16.846 -8.622 1.00 96.56 87 ALA A O 1
ATOM 641 N N . ARG A 1 88 ? -8.036 17.204 -6.511 1.00 96.50 88 ARG A N 1
ATOM 642 C CA . ARG A 1 88 ? -9.249 16.720 -5.832 1.00 96.50 88 ARG A CA 1
ATOM 643 C C . ARG A 1 88 ? -10.406 17.674 -6.130 1.00 96.50 88 ARG A C 1
ATOM 645 O O . ARG A 1 88 ? -10.229 18.889 -6.079 1.00 96.50 88 ARG A O 1
ATOM 652 N N . ASP A 1 89 ? -11.570 17.129 -6.472 1.00 95.81 89 ASP A N 1
ATOM 653 C CA . ASP A 1 89 ? -12.752 17.940 -6.763 1.00 95.81 89 ASP A CA 1
ATOM 654 C C . ASP A 1 89 ? -13.419 18.368 -5.451 1.00 95.81 89 ASP A C 1
ATOM 656 O O . ASP A 1 89 ? -14.064 17.569 -4.774 1.00 95.81 89 ASP A O 1
ATOM 660 N N . SER A 1 90 ? -13.240 19.633 -5.070 1.00 94.50 90 SER A N 1
ATOM 661 C CA . SER A 1 90 ? -13.810 20.184 -3.837 1.00 94.50 90 SER A CA 1
ATOM 662 C C . SER A 1 90 ? -15.334 20.325 -3.874 1.00 94.50 90 SER A C 1
ATOM 664 O O . SER A 1 90 ? -15.932 20.578 -2.830 1.00 94.50 90 SER A O 1
ATOM 666 N N . SER A 1 91 ? -15.973 20.153 -5.039 1.00 95.81 91 SER A N 1
ATOM 667 C CA . SER A 1 91 ? -17.434 20.147 -5.150 1.00 95.81 91 SER A CA 1
ATOM 668 C C . SER A 1 91 ? -18.070 18.825 -4.702 1.00 95.81 91 SER A C 1
ATOM 670 O O . SER A 1 91 ? -19.254 18.809 -4.362 1.00 95.81 91 SER A O 1
ATOM 672 N N . VAL A 1 92 ? -17.293 17.735 -4.637 1.00 95.06 92 VAL A N 1
ATOM 673 C CA . VAL A 1 92 ? -17.741 16.441 -4.105 1.00 95.06 92 VAL A CA 1
ATOM 674 C C . VAL A 1 92 ? -17.659 16.476 -2.578 1.00 95.06 92 VAL A C 1
ATOM 676 O O . VAL A 1 92 ? -16.575 16.585 -2.003 1.00 95.06 92 VAL A O 1
ATOM 679 N N . GLN A 1 93 ? -18.822 16.422 -1.922 1.00 95.06 93 GLN A N 1
ATOM 680 C CA . GLN A 1 93 ? -18.928 16.518 -0.461 1.00 95.06 93 GLN A CA 1
ATOM 681 C C . GLN A 1 93 ? -18.519 15.226 0.251 1.00 95.06 93 GLN A C 1
ATOM 683 O O . GLN A 1 93 ? -17.907 15.295 1.315 1.00 95.06 93 GLN A O 1
ATOM 688 N N . ASP A 1 94 ? -18.851 14.064 -0.320 1.00 97.44 94 ASP A N 1
ATOM 689 C CA . ASP A 1 94 ? -18.476 12.775 0.258 1.00 97.44 94 ASP A CA 1
ATOM 690 C C . ASP A 1 94 ? -16.969 12.541 0.103 1.00 97.44 94 ASP A C 1
ATOM 692 O O . ASP A 1 94 ? -16.419 12.551 -1.002 1.00 97.44 94 ASP A O 1
ATOM 696 N N . LEU A 1 95 ? -16.290 12.356 1.234 1.00 96.81 95 LEU A N 1
ATOM 697 C CA . LEU A 1 95 ? -14.836 12.262 1.283 1.00 96.81 95 LEU A CA 1
ATOM 698 C C . LEU A 1 95 ? -14.310 11.029 0.534 1.00 96.81 95 LEU A C 1
ATOM 700 O O . LEU A 1 95 ? -13.313 11.133 -0.183 1.00 96.81 95 LEU A O 1
ATOM 704 N N . LEU A 1 96 ? -14.980 9.881 0.677 1.00 98.12 96 LEU A N 1
ATOM 705 C CA . LEU A 1 96 ? -14.581 8.642 0.013 1.00 98.12 96 LEU A CA 1
ATOM 706 C C . LEU A 1 96 ? -14.786 8.744 -1.503 1.00 98.12 96 LEU A C 1
ATOM 708 O O . LEU A 1 96 ? -13.893 8.377 -2.263 1.00 98.12 96 LEU A O 1
ATOM 712 N N . GLU A 1 97 ? -15.931 9.252 -1.957 1.00 98.31 97 GLU A N 1
ATOM 713 C CA . GLU A 1 97 ? -16.221 9.454 -3.379 1.00 98.31 97 GLU A CA 1
ATOM 714 C C . GLU A 1 97 ? -15.212 10.413 -4.019 1.00 98.31 97 GLU A C 1
ATOM 716 O O . GLU A 1 97 ? -14.664 10.116 -5.087 1.00 98.31 97 GLU A O 1
ATOM 721 N N . ARG A 1 98 ? -14.905 11.523 -3.335 1.00 98.00 98 ARG A N 1
ATOM 722 C CA . ARG A 1 98 ? -13.901 12.499 -3.769 1.00 98.00 98 ARG A CA 1
ATOM 723 C C . ARG A 1 98 ? -12.521 11.866 -3.926 1.00 98.00 98 ARG A C 1
ATOM 725 O O . ARG A 1 98 ? -11.845 12.111 -4.929 1.00 98.00 98 ARG A O 1
ATOM 732 N N . GLU A 1 99 ? -12.099 11.061 -2.953 1.00 98.25 99 GLU A N 1
ATOM 733 C CA . GLU A 1 99 ? -10.797 10.396 -3.000 1.00 98.25 99 GLU A CA 1
ATOM 734 C C . GLU A 1 99 ? -10.756 9.305 -4.079 1.00 98.25 99 GLU A C 1
ATOM 736 O O . GLU A 1 99 ? -9.792 9.229 -4.842 1.00 98.25 99 GLU A O 1
ATOM 741 N N . LEU A 1 100 ? -11.826 8.520 -4.238 1.00 98.56 100 LEU A N 1
ATOM 742 C CA . LEU A 1 100 ? -11.936 7.523 -5.305 1.00 98.56 100 LEU A CA 1
ATOM 743 C C . LEU A 1 100 ? -11.841 8.156 -6.697 1.00 98.56 100 LEU A C 1
ATOM 745 O O . LEU A 1 100 ? -11.144 7.619 -7.561 1.00 98.56 100 LEU A O 1
ATOM 749 N N . ASP A 1 101 ? -12.517 9.281 -6.938 1.00 98.31 101 ASP A N 1
ATOM 750 C CA . ASP A 1 101 ? -12.412 10.003 -8.209 1.00 98.31 101 ASP A CA 1
ATOM 751 C C . ASP A 1 101 ? -10.983 10.513 -8.461 1.00 98.31 101 ASP A C 1
ATOM 753 O O . ASP A 1 101 ? -10.412 10.268 -9.532 1.00 98.31 101 ASP A O 1
ATOM 757 N N . TYR A 1 102 ? -10.370 11.159 -7.463 1.00 98.38 102 TYR A N 1
ATOM 758 C CA . TYR A 1 102 ? -8.985 11.622 -7.549 1.00 98.38 102 TYR A CA 1
ATOM 759 C C . TYR A 1 102 ? -8.028 10.472 -7.890 1.00 98.38 102 TYR A C 1
ATOM 761 O O . TYR A 1 102 ? -7.289 10.563 -8.874 1.00 98.38 102 TYR A O 1
ATOM 769 N N . GLN A 1 103 ? -8.095 9.359 -7.156 1.00 98.25 103 GLN A N 1
ATOM 770 C CA . GLN A 1 103 ? -7.219 8.204 -7.355 1.00 98.25 103 GLN A CA 1
ATOM 771 C C . GLN A 1 103 ? -7.443 7.529 -8.719 1.00 98.25 103 GLN A C 1
ATOM 773 O O . GLN A 1 103 ? -6.477 7.155 -9.388 1.00 98.25 103 GLN A O 1
ATOM 778 N N . ARG A 1 104 ? -8.690 7.430 -9.206 1.00 98.25 104 ARG A N 1
ATOM 779 C CA . ARG A 1 104 ? -8.989 6.911 -10.559 1.00 98.25 104 ARG A CA 1
ATOM 780 C C . ARG A 1 104 ? -8.388 7.781 -11.656 1.00 98.25 104 ARG A C 1
ATOM 782 O O . ARG A 1 104 ? -7.878 7.258 -12.648 1.00 98.25 104 ARG A O 1
ATOM 789 N N . ARG A 1 105 ? -8.428 9.106 -11.498 1.00 97.88 105 ARG A N 1
ATOM 790 C CA . ARG A 1 105 ? -7.789 10.033 -12.442 1.00 97.88 105 ARG A CA 1
ATOM 791 C C . ARG A 1 105 ? -6.263 9.967 -12.339 1.00 97.88 105 ARG A C 1
ATOM 793 O O . ARG A 1 105 ? -5.598 9.932 -13.377 1.00 97.88 105 ARG A O 1
ATOM 800 N N . ALA A 1 106 ? -5.721 9.883 -11.123 1.00 97.00 106 ALA A N 1
ATOM 801 C CA . ALA A 1 106 ? -4.286 9.794 -10.853 1.00 97.00 106 ALA A CA 1
ATOM 802 C C . ALA A 1 106 ? -3.677 8.483 -11.375 1.00 97.00 106 ALA A C 1
ATOM 804 O O . ALA A 1 106 ? -2.522 8.464 -11.797 1.00 97.00 106 ALA A O 1
ATOM 805 N N . ARG A 1 107 ? -4.477 7.414 -11.474 1.00 97.62 107 ARG A N 1
ATOM 806 C CA . ARG A 1 107 ? -4.102 6.117 -12.056 1.00 97.62 107 ARG A CA 1
ATOM 807 C C . ARG A 1 107 ? -3.355 6.228 -13.386 1.00 97.62 107 ARG A C 1
ATOM 809 O O . ARG A 1 107 ? -2.394 5.500 -13.614 1.00 97.62 107 ARG A O 1
ATOM 816 N N . LYS A 1 108 ? -3.762 7.155 -14.264 1.00 97.88 108 LYS A N 1
ATOM 817 C CA . LYS A 1 108 ? -3.130 7.355 -15.584 1.00 97.88 108 LYS A CA 1
ATOM 818 C C . LYS A 1 108 ? -1.635 7.657 -15.479 1.00 97.88 108 LYS A C 1
ATOM 820 O O . LYS A 1 108 ? -0.861 7.183 -16.302 1.00 97.88 108 LYS A O 1
ATOM 825 N N . ARG A 1 109 ? -1.239 8.413 -14.456 1.00 97.00 109 ARG A N 1
ATOM 826 C CA . ARG A 1 109 ? 0.152 8.785 -14.197 1.00 97.00 109 ARG A CA 1
ATOM 827 C C . ARG A 1 109 ? 0.989 7.582 -13.752 1.00 97.00 109 ARG A C 1
ATOM 829 O O . ARG A 1 109 ? 2.100 7.419 -14.250 1.00 97.00 109 ARG A O 1
ATOM 836 N N . GLY A 1 110 ? 0.443 6.720 -12.890 1.00 96.75 110 GLY A N 1
ATOM 837 C CA . GLY A 1 110 ? 1.082 5.456 -12.507 1.00 96.75 110 GLY A CA 1
ATOM 838 C C . GLY A 1 110 ? 1.272 4.523 -13.706 1.00 96.75 110 GLY A C 1
ATOM 839 O O . GLY A 1 110 ? 2.385 4.081 -13.972 1.00 96.75 110 GLY A O 1
ATOM 840 N N . VAL A 1 111 ? 0.213 4.314 -14.502 1.00 98.38 111 VAL A N 1
ATOM 841 C CA . VAL A 1 111 ? 0.283 3.499 -15.731 1.00 98.38 111 VAL A CA 1
ATOM 842 C C . VAL A 1 111 ? 1.353 4.013 -16.693 1.00 98.38 111 VAL A C 1
ATOM 844 O O . VAL A 1 111 ? 2.166 3.221 -17.159 1.00 98.38 111 VAL A O 1
ATOM 847 N N . ALA A 1 112 ? 1.381 5.322 -16.961 1.00 98.38 112 ALA A N 1
ATOM 848 C CA . ALA A 1 112 ? 2.348 5.911 -17.883 1.00 98.38 112 ALA A CA 1
ATOM 849 C C . ALA A 1 112 ? 3.800 5.694 -17.420 1.00 98.38 112 ALA A C 1
ATOM 851 O O . ALA A 1 112 ? 4.663 5.382 -18.235 1.00 98.38 112 ALA A O 1
ATOM 852 N N . ALA A 1 113 ? 4.081 5.823 -16.119 1.00 97.69 113 ALA A N 1
ATOM 853 C CA . ALA A 1 113 ? 5.423 5.588 -15.584 1.00 97.69 113 ALA A CA 1
ATOM 854 C C . ALA A 1 113 ? 5.863 4.119 -15.713 1.00 97.69 113 ALA A C 1
ATOM 856 O O . ALA A 1 113 ? 7.015 3.845 -16.049 1.00 97.69 113 ALA A O 1
ATOM 857 N N . LEU A 1 114 ? 4.943 3.174 -15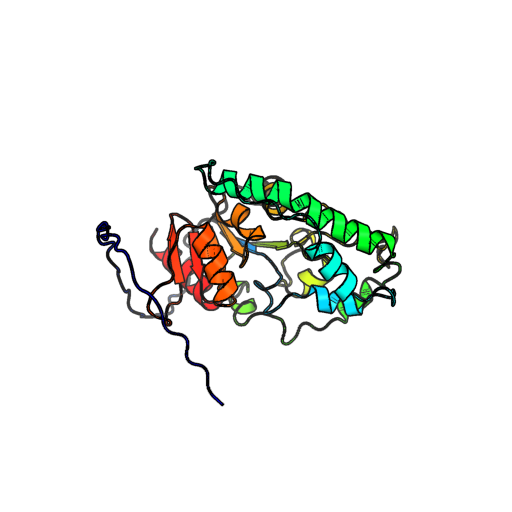.504 1.00 98.12 114 LEU A N 1
ATOM 858 C CA . LEU A 1 114 ? 5.214 1.747 -15.695 1.00 98.12 114 LEU A CA 1
ATOM 859 C C . LEU A 1 114 ? 5.412 1.396 -17.170 1.00 98.12 114 LEU A C 1
ATOM 861 O O . LEU A 1 114 ? 6.321 0.646 -17.502 1.00 98.12 114 LEU A O 1
ATOM 865 N N . GLU A 1 115 ? 4.603 1.964 -18.064 1.00 98.56 115 GLU A N 1
ATOM 866 C CA . GLU A 1 115 ? 4.778 1.824 -19.515 1.00 98.56 115 GLU A CA 1
ATOM 867 C C . GLU A 1 115 ? 6.136 2.345 -19.981 1.00 98.56 115 GLU A C 1
ATOM 869 O O . GLU A 1 115 ? 6.758 1.759 -20.868 1.00 98.56 115 GLU A O 1
ATOM 874 N N . GLU A 1 116 ? 6.630 3.407 -19.352 1.00 98.25 116 GLU A N 1
ATOM 875 C CA . GLU A 1 116 ? 7.954 3.931 -19.644 1.00 98.25 116 GLU A CA 1
ATOM 876 C C . GLU A 1 116 ? 9.058 2.977 -19.163 1.00 98.25 116 GLU A C 1
ATOM 878 O O . GLU A 1 116 ? 9.970 2.677 -19.931 1.00 98.25 116 GLU A O 1
ATOM 883 N N . LEU A 1 117 ? 8.958 2.409 -17.955 1.00 98.00 117 LEU A N 1
ATOM 884 C CA . LEU A 1 117 ? 9.876 1.353 -17.486 1.00 98.00 117 LEU A CA 1
ATOM 885 C C . LEU A 1 117 ? 9.870 0.132 -18.420 1.00 98.00 117 LEU A C 1
ATOM 887 O O . LEU A 1 117 ? 10.921 -0.398 -18.789 1.00 98.00 117 LEU A O 1
ATOM 891 N N . GLU A 1 118 ? 8.679 -0.287 -18.836 1.00 98.38 118 GLU A N 1
ATOM 892 C CA . GLU A 1 118 ? 8.452 -1.370 -19.788 1.00 98.38 118 GLU A CA 1
ATOM 893 C C . GLU A 1 118 ? 9.100 -1.096 -21.146 1.00 98.38 118 GLU A C 1
ATOM 895 O O . GLU A 1 118 ? 9.696 -1.995 -21.741 1.00 98.38 118 GLU A O 1
ATOM 900 N N . ARG A 1 119 ? 9.019 0.138 -21.649 1.00 98.25 119 ARG A N 1
ATOM 901 C CA . ARG A 1 119 ? 9.613 0.533 -22.933 1.00 98.25 119 ARG A CA 1
ATOM 902 C C . ARG A 1 119 ? 11.127 0.325 -22.968 1.00 98.25 119 ARG A C 1
ATOM 904 O O . ARG A 1 119 ? 11.678 0.066 -24.037 1.00 98.25 119 ARG A O 1
ATOM 911 N N . PHE A 1 120 ? 11.786 0.429 -21.818 1.00 98.19 120 PHE A N 1
ATOM 912 C CA . PHE A 1 120 ? 13.222 0.194 -21.665 1.00 98.19 120 PHE A CA 1
ATOM 913 C C . PHE A 1 120 ? 13.570 -1.220 -21.196 1.00 98.19 120 PHE A C 1
ATOM 915 O O . PHE A 1 120 ? 14.738 -1.469 -20.891 1.00 98.19 120 PHE A O 1
ATOM 922 N N . ASP A 1 121 ? 12.588 -2.129 -21.129 1.00 97.69 121 ASP A N 1
ATOM 923 C CA . ASP A 1 121 ? 12.766 -3.500 -20.648 1.00 97.69 121 ASP A CA 1
ATOM 924 C C . ASP A 1 121 ? 13.509 -3.519 -19.286 1.00 97.69 121 ASP A C 1
ATOM 926 O O . ASP A 1 121 ? 14.389 -4.346 -19.046 1.00 97.69 121 ASP A O 1
ATOM 930 N N . TYR A 1 122 ? 13.186 -2.570 -18.390 1.00 97.25 122 TYR A N 1
ATOM 931 C CA . TYR A 1 122 ? 14.034 -2.232 -17.236 1.00 97.25 122 TYR A CA 1
ATOM 932 C C . TYR A 1 122 ? 14.335 -3.433 -16.323 1.00 97.25 122 TYR A C 1
ATOM 934 O O . TYR A 1 122 ? 15.464 -3.612 -15.871 1.00 97.25 122 TYR A O 1
ATOM 942 N N . PHE A 1 123 ? 13.339 -4.294 -16.107 1.00 97.69 123 PHE A N 1
ATOM 943 C CA . PHE A 1 123 ? 13.445 -5.505 -15.285 1.00 97.69 123 PHE A CA 1
ATOM 944 C C . PHE A 1 123 ? 13.488 -6.805 -16.097 1.00 97.69 123 PHE A C 1
ATOM 946 O O . PHE A 1 123 ? 13.286 -7.884 -15.545 1.00 97.69 123 PHE A O 1
ATOM 953 N N . LYS A 1 124 ? 13.716 -6.736 -17.410 1.00 97.94 124 LYS A N 1
ATOM 954 C CA . LYS A 1 124 ? 13.714 -7.927 -18.259 1.00 97.94 124 LYS A CA 1
ATOM 955 C C . LYS A 1 124 ? 14.901 -8.842 -17.960 1.00 97.94 124 LYS A C 1
ATOM 957 O O . LYS A 1 124 ? 16.021 -8.383 -17.727 1.00 97.94 124 LYS A O 1
ATOM 962 N N . ASP A 1 125 ? 14.632 -10.145 -17.983 1.00 97.75 125 ASP A N 1
ATOM 963 C CA . ASP A 1 125 ? 15.575 -11.238 -17.734 1.00 97.75 125 ASP A CA 1
ATOM 964 C C . ASP A 1 125 ? 16.196 -11.216 -16.325 1.00 97.75 125 ASP A C 1
ATOM 966 O O . ASP A 1 125 ? 17.186 -11.906 -16.067 1.00 97.75 125 ASP A O 1
ATOM 970 N N . VAL A 1 126 ? 15.648 -10.422 -15.397 1.00 97.69 126 VAL A N 1
ATOM 971 C CA . VAL A 1 126 ? 16.066 -10.424 -13.991 1.00 97.69 126 VAL A CA 1
ATOM 972 C C . VAL A 1 126 ? 15.599 -11.738 -13.351 1.00 97.69 126 VAL A C 1
ATOM 974 O O . VAL A 1 126 ? 14.397 -12.007 -13.362 1.00 97.69 126 VAL A O 1
ATOM 977 N N . PRO A 1 127 ? 16.500 -12.566 -12.791 1.00 97.88 127 PRO A N 1
ATOM 978 C CA . PRO A 1 127 ? 16.123 -13.806 -12.129 1.00 97.88 127 PRO A CA 1
ATOM 979 C C . PRO A 1 127 ? 15.282 -13.533 -10.885 1.00 97.88 127 PRO A C 1
ATOM 981 O O . PRO A 1 127 ? 15.686 -12.756 -10.019 1.00 97.88 127 PRO A O 1
ATOM 984 N N . VAL A 1 128 ? 14.162 -14.238 -10.737 1.00 96.81 128 VAL A N 1
ATOM 985 C CA . VAL A 1 128 ? 13.300 -14.128 -9.547 1.00 96.81 128 VAL A CA 1
ATOM 986 C C . VAL A 1 128 ? 14.083 -14.484 -8.277 1.00 96.81 128 VAL A C 1
ATOM 988 O O . VAL A 1 128 ? 13.913 -13.862 -7.230 1.00 96.81 128 VAL A O 1
ATOM 991 N N . VAL A 1 129 ? 15.030 -15.425 -8.370 1.00 97.00 129 VAL A N 1
ATOM 992 C CA . VAL A 1 129 ? 15.900 -15.804 -7.244 1.00 97.00 129 VAL A CA 1
ATOM 993 C C . VAL A 1 129 ? 16.735 -14.631 -6.713 1.00 97.00 129 VAL A C 1
ATOM 995 O O . VAL A 1 129 ? 17.039 -14.596 -5.521 1.00 97.00 129 VAL A O 1
ATOM 998 N N . ASP A 1 130 ? 17.073 -13.637 -7.535 1.00 97.31 130 ASP A N 1
ATOM 999 C CA . ASP A 1 130 ? 17.858 -12.488 -7.074 1.00 97.31 130 ASP A CA 1
ATOM 1000 C C . ASP A 1 130 ? 17.058 -11.595 -6.111 1.00 97.31 130 ASP A C 1
ATOM 1002 O O . ASP A 1 130 ? 17.637 -11.011 -5.193 1.00 97.31 130 ASP A O 1
ATOM 1006 N N . VAL A 1 131 ? 15.722 -11.595 -6.196 1.00 94.69 131 VAL A N 1
ATOM 1007 C CA . VAL A 1 131 ? 14.849 -10.927 -5.213 1.00 94.69 131 VAL A CA 1
ATOM 1008 C C . VAL A 1 131 ? 15.013 -11.519 -3.818 1.00 94.69 131 VAL A C 1
ATOM 1010 O O . VAL A 1 131 ? 14.973 -10.797 -2.821 1.00 94.69 131 VAL A O 1
ATOM 1013 N N . THR A 1 132 ? 15.255 -12.828 -3.720 1.00 90.06 132 THR A N 1
ATOM 1014 C CA . THR A 1 132 ? 15.455 -13.505 -2.427 1.00 90.06 132 THR A CA 1
ATOM 1015 C C . THR A 1 132 ? 16.781 -13.138 -1.758 1.00 90.06 132 THR A C 1
ATOM 1017 O O . THR A 1 132 ? 16.971 -13.414 -0.576 1.00 90.06 132 THR A O 1
ATOM 1020 N N . ARG A 1 133 ? 17.687 -12.480 -2.491 1.00 94.81 133 ARG A N 1
ATOM 1021 C CA . ARG A 1 133 ? 18.994 -12.019 -2.003 1.00 94.81 133 ARG A CA 1
ATOM 1022 C C . ARG A 1 133 ? 18.992 -10.554 -1.580 1.00 94.81 133 ARG A C 1
ATOM 1024 O O . ARG A 1 133 ? 19.966 -10.101 -0.987 1.00 94.81 133 ARG A O 1
ATOM 1031 N N . LEU A 1 134 ? 17.920 -9.817 -1.871 1.00 95.06 134 LEU A N 1
ATOM 1032 C CA . LEU A 1 134 ? 17.782 -8.429 -1.441 1.00 95.06 134 LEU A CA 1
ATOM 1033 C C . LEU A 1 134 ? 17.750 -8.327 0.095 1.00 95.06 134 LEU A C 1
ATOM 1035 O O . LEU A 1 134 ? 17.246 -9.250 0.751 1.00 95.06 134 LEU A O 1
ATOM 1039 N N . PRO A 1 135 ? 18.261 -7.225 0.671 1.00 91.50 135 PRO A N 1
ATOM 1040 C CA . PRO A 1 135 ? 18.264 -7.022 2.115 1.00 91.50 135 PRO A CA 1
ATOM 1041 C C . PRO A 1 135 ? 16.836 -6.943 2.676 1.00 91.50 135 PRO A C 1
ATOM 1043 O O . PRO A 1 135 ? 15.923 -6.451 2.008 1.00 91.50 135 PRO A O 1
ATOM 1046 N N . LEU A 1 136 ? 16.669 -7.432 3.907 1.00 88.25 136 LEU A N 1
ATOM 1047 C CA . LEU A 1 136 ? 15.434 -7.332 4.705 1.00 88.25 136 LEU A CA 1
ATOM 1048 C C . LEU A 1 136 ? 15.683 -6.577 6.013 1.00 88.25 136 LEU A C 1
ATOM 1050 O O . LEU A 1 136 ? 14.877 -5.752 6.440 1.00 88.25 136 LEU A O 1
ATOM 1054 N N . GLU A 1 137 ? 16.816 -6.890 6.641 1.00 78.31 137 GLU A N 1
ATOM 1055 C CA . GLU A 1 137 ? 17.265 -6.312 7.901 1.00 78.31 137 GLU A CA 1
ATOM 1056 C C . GLU A 1 137 ? 17.433 -4.791 7.751 1.00 78.31 137 GLU A C 1
ATOM 1058 O O . GLU A 1 137 ? 17.764 -4.296 6.674 1.00 78.31 137 GLU A O 1
ATOM 1063 N N . GLU A 1 138 ? 17.146 -4.047 8.824 1.00 86.75 138 GLU A N 1
ATOM 1064 C CA . GLU A 1 138 ? 17.157 -2.569 8.892 1.00 86.75 138 GLU A CA 1
ATOM 1065 C C . GLU A 1 138 ? 16.022 -1.842 8.144 1.00 86.75 138 GLU A C 1
ATOM 1067 O O . GLU A 1 138 ? 15.845 -0.637 8.328 1.00 86.75 138 GLU A O 1
ATOM 1072 N N . ILE A 1 139 ? 15.234 -2.540 7.321 1.00 95.31 139 ILE A N 1
ATOM 1073 C CA . ILE A 1 139 ? 14.141 -1.933 6.543 1.00 95.31 139 ILE A CA 1
ATOM 1074 C C . ILE A 1 139 ? 12.782 -2.175 7.200 1.00 95.31 139 ILE A C 1
ATOM 1076 O O . ILE A 1 139 ? 11.893 -1.337 7.087 1.00 95.31 139 ILE A O 1
ATOM 1080 N N . GLU A 1 140 ? 12.614 -3.298 7.895 1.00 96.25 140 GLU A N 1
ATOM 1081 C CA . GLU A 1 140 ? 11.375 -3.622 8.602 1.00 96.25 140 GLU A CA 1
ATOM 1082 C C . GLU A 1 140 ? 11.084 -2.611 9.723 1.00 96.25 140 GLU A C 1
ATOM 1084 O O . GLU A 1 140 ? 11.967 -2.229 10.497 1.00 96.25 140 GLU A O 1
ATOM 1089 N N . ARG A 1 141 ? 9.830 -2.162 9.816 1.00 96.62 141 ARG A N 1
ATOM 1090 C CA . ARG A 1 141 ? 9.400 -1.197 10.823 1.00 96.62 141 ARG A CA 1
ATOM 1091 C C . ARG A 1 141 ? 9.367 -1.841 12.216 1.00 96.62 141 ARG A C 1
ATOM 1093 O O . ARG A 1 141 ? 8.747 -2.894 12.387 1.00 96.62 141 ARG A O 1
ATOM 1100 N N . PRO A 1 142 ? 9.955 -1.201 13.246 1.00 96.19 142 PRO A N 1
ATOM 1101 C CA . PRO A 1 142 ? 9.936 -1.732 14.605 1.00 96.19 142 PRO A CA 1
ATOM 1102 C C . PRO A 1 142 ? 8.523 -2.049 15.113 1.00 96.19 142 PRO A C 1
ATOM 1104 O O . PRO A 1 142 ? 7.582 -1.278 14.912 1.00 96.19 142 PRO A O 1
ATOM 1107 N N . GLY A 1 143 ? 8.394 -3.188 15.797 1.00 95.94 143 GLY A N 1
ATOM 1108 C CA . GLY A 1 143 ? 7.133 -3.677 16.363 1.00 95.94 143 GLY A CA 1
ATOM 1109 C C . GLY A 1 143 ? 6.225 -4.419 15.379 1.00 95.94 143 GLY A C 1
ATOM 1110 O O . GLY A 1 143 ? 5.267 -5.043 15.824 1.00 95.94 143 GLY A O 1
ATOM 1111 N N . TYR A 1 144 ? 6.518 -4.412 14.072 1.00 96.56 144 TYR A N 1
ATOM 1112 C CA . TYR A 1 144 ? 5.687 -5.086 13.068 1.00 96.56 144 TYR A CA 1
ATOM 1113 C C . TYR A 1 144 ? 5.520 -6.585 13.356 1.00 96.56 144 TYR A C 1
ATOM 1115 O O . TYR A 1 144 ? 4.398 -7.054 13.530 1.00 96.56 144 TYR A O 1
ATOM 1123 N N . ARG A 1 145 ? 6.627 -7.332 13.489 1.00 95.12 145 ARG A N 1
ATOM 1124 C CA . ARG A 1 145 ? 6.600 -8.787 13.752 1.00 95.12 145 ARG A CA 1
ATOM 1125 C C . ARG A 1 145 ? 5.866 -9.154 15.030 1.00 95.12 145 ARG A C 1
ATOM 1127 O O . ARG A 1 145 ? 5.200 -10.180 15.075 1.00 95.12 145 ARG A O 1
ATOM 1134 N N . GLU A 1 146 ? 5.991 -8.317 16.052 1.00 92.44 146 GLU A N 1
ATOM 1135 C CA . GLU A 1 146 ? 5.276 -8.499 17.308 1.00 92.44 146 GLU A CA 1
ATOM 1136 C C . GLU A 1 146 ? 3.764 -8.319 17.104 1.00 92.44 146 GLU A C 1
ATOM 1138 O O . GLU A 1 146 ? 2.984 -9.130 17.595 1.00 92.44 146 GLU A O 1
ATOM 1143 N N . ALA A 1 147 ? 3.351 -7.302 16.341 1.00 94.44 147 ALA A N 1
ATOM 1144 C CA . ALA A 1 147 ? 1.946 -7.000 16.082 1.00 94.44 147 ALA A CA 1
ATOM 1145 C C . ALA A 1 147 ? 1.233 -8.057 15.225 1.00 94.44 147 ALA A C 1
ATOM 1147 O O . ALA A 1 147 ? 0.077 -8.381 15.497 1.00 94.44 147 ALA A O 1
ATOM 1148 N N . VAL A 1 148 ? 1.908 -8.597 14.205 1.00 94.69 148 VAL A N 1
ATOM 1149 C CA . VAL A 1 148 ? 1.319 -9.590 13.282 1.00 94.69 148 VAL A CA 1
ATOM 1150 C C . VAL A 1 148 ? 1.651 -11.040 13.639 1.00 94.69 148 VAL A C 1
ATOM 1152 O O . VAL A 1 148 ? 1.161 -11.973 13.004 1.00 94.69 148 VAL A O 1
ATOM 1155 N N . GLY A 1 149 ? 2.510 -11.251 14.636 1.00 89.88 149 GLY A N 1
ATOM 1156 C CA . GLY A 1 149 ? 2.917 -12.572 15.087 1.00 89.88 149 GLY A CA 1
ATOM 1157 C C . GLY A 1 149 ? 1.792 -13.304 15.816 1.00 89.88 149 GLY A C 1
ATOM 1158 O O . GLY A 1 149 ? 1.049 -12.729 16.615 1.00 89.88 149 GLY A O 1
ATOM 1159 N N . ARG A 1 150 ? 1.714 -14.623 15.609 1.00 82.88 150 ARG A N 1
ATOM 1160 C CA . ARG A 1 150 ? 0.733 -15.490 16.286 1.00 82.88 150 ARG A CA 1
ATOM 1161 C C . ARG A 1 150 ? 0.823 -15.459 17.808 1.00 82.88 150 ARG A C 1
ATOM 1163 O O . ARG A 1 150 ? -0.163 -15.753 18.471 1.00 82.88 150 ARG A O 1
ATOM 1170 N N . GLU A 1 151 ? 1.983 -15.102 18.354 1.00 84.06 151 GLU A N 1
ATOM 1171 C CA . GLU A 1 151 ? 2.209 -15.025 19.799 1.00 84.06 151 GLU A CA 1
ATOM 1172 C C . GLU A 1 151 ? 1.277 -14.021 20.487 1.00 84.06 151 GLU A C 1
ATOM 1174 O O . GLU A 1 151 ? 0.830 -14.283 21.602 1.00 84.06 151 GLU A O 1
ATOM 1179 N N . ARG A 1 152 ? 0.939 -12.907 19.820 1.00 83.69 152 ARG A N 1
ATOM 1180 C CA . ARG A 1 152 ? -0.035 -11.941 20.345 1.00 83.69 152 ARG A CA 1
ATOM 1181 C C . ARG A 1 152 ? -1.481 -12.285 19.991 1.00 83.69 152 ARG A C 1
ATOM 1183 O O . ARG A 1 152 ? -2.381 -11.885 20.721 1.00 83.69 152 ARG A O 1
ATOM 1190 N N . GLY A 1 153 ? -1.708 -12.999 18.885 1.00 87.38 153 GLY A N 1
ATOM 1191 C CA . GLY A 1 153 ? -3.046 -13.433 18.469 1.00 87.38 153 GLY A CA 1
ATOM 1192 C C . GLY A 1 153 ? -4.030 -12.283 18.218 1.00 87.38 153 GLY A C 1
ATOM 1193 O O . GLY A 1 153 ? -5.222 -12.448 18.454 1.00 87.38 153 GLY A O 1
ATOM 1194 N N . LEU A 1 154 ? -3.542 -11.109 17.789 1.00 94.06 154 LEU A N 1
ATOM 1195 C CA . LEU A 1 154 ? -4.396 -9.940 17.525 1.00 94.06 154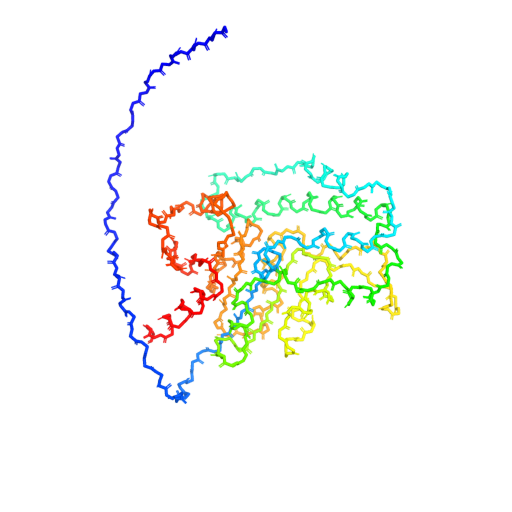 LEU A CA 1
ATOM 1196 C C . LEU A 1 154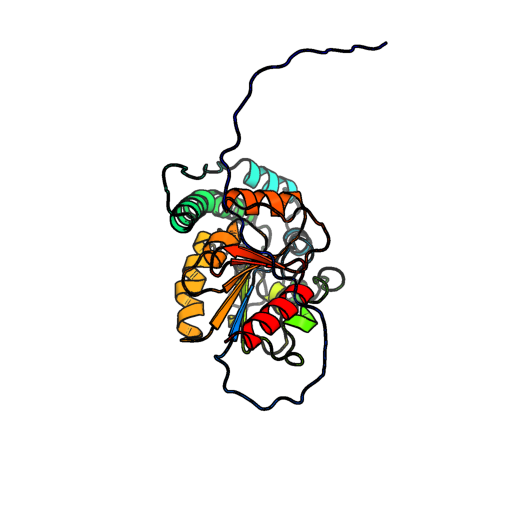 ? -5.210 -10.081 16.236 1.00 94.06 154 LEU A C 1
ATOM 1198 O O . LEU A 1 154 ? -6.325 -9.567 16.159 1.00 94.06 154 LEU A O 1
ATOM 1202 N N . PHE A 1 155 ? -4.642 -10.769 15.246 1.00 95.81 155 PHE A N 1
ATOM 1203 C CA . PHE A 1 155 ? -5.234 -10.992 13.934 1.00 95.81 155 PHE A CA 1
ATOM 1204 C C . PHE A 1 155 ? -5.158 -12.476 13.579 1.00 95.81 155 PHE A C 1
ATOM 1206 O O . PHE A 1 155 ? -4.130 -13.123 13.789 1.00 95.81 155 PHE A O 1
ATOM 1213 N N . ASP A 1 156 ? -6.247 -13.005 13.030 1.00 95.44 156 ASP A N 1
ATOM 1214 C CA . ASP A 1 156 ? -6.364 -14.403 12.611 1.00 95.44 156 ASP A CA 1
ATOM 1215 C C . ASP A 1 156 ? -5.841 -14.630 11.188 1.00 95.44 156 ASP A C 1
ATOM 1217 O O . ASP A 1 156 ? -5.503 -15.753 10.814 1.00 95.44 156 ASP A O 1
ATOM 1221 N N . ASP A 1 157 ? -5.829 -13.575 10.372 1.00 96.56 157 ASP A N 1
ATOM 1222 C CA . ASP A 1 157 ? -5.384 -13.604 8.981 1.00 96.56 157 ASP A CA 1
ATOM 1223 C C . ASP A 1 157 ? -4.790 -12.254 8.575 1.00 96.56 157 ASP A C 1
ATOM 1225 O O . ASP A 1 157 ? -5.089 -11.217 9.178 1.00 96.56 157 ASP A O 1
ATOM 1229 N N . MET A 1 158 ? -3.959 -12.271 7.538 1.00 97.94 158 MET A N 1
ATOM 1230 C CA . MET A 1 158 ? -3.270 -11.091 7.040 1.00 97.94 158 MET A CA 1
ATOM 1231 C C . MET A 1 158 ? -3.203 -11.086 5.514 1.00 97.94 158 MET A C 1
ATOM 1233 O O . MET A 1 158 ? -2.882 -12.097 4.890 1.00 97.94 158 MET A O 1
ATOM 1237 N N . TYR A 1 159 ? -3.440 -9.907 4.940 1.00 98.69 159 TYR A N 1
ATOM 1238 C CA . TYR A 1 159 ? -3.240 -9.576 3.535 1.00 98.69 159 TYR A CA 1
ATOM 1239 C C . TYR A 1 159 ? -2.311 -8.370 3.419 1.00 98.69 159 TYR A C 1
ATOM 1241 O O . TYR A 1 159 ? -2.381 -7.439 4.223 1.00 98.69 159 TYR A O 1
ATOM 1249 N N . VAL A 1 160 ? -1.471 -8.363 2.387 1.00 98.69 160 VAL A N 1
ATOM 1250 C CA . VAL A 1 160 ? -0.698 -7.181 1.997 1.00 98.69 160 VAL A CA 1
ATOM 1251 C C . VAL A 1 160 ? -1.248 -6.661 0.679 1.00 98.69 160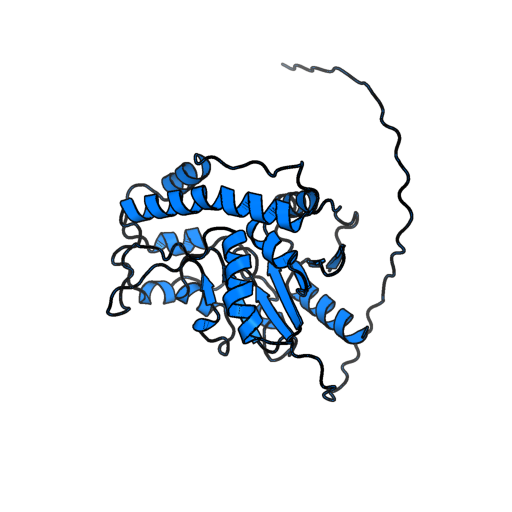 VAL A C 1
ATOM 1253 O O . VAL A 1 160 ? -1.349 -7.421 -0.285 1.00 98.69 160 VAL A O 1
ATOM 1256 N N . LEU A 1 161 ? -1.602 -5.377 0.643 1.00 98.75 161 LEU A N 1
ATOM 1257 C CA . LEU A 1 161 ? -2.172 -4.704 -0.518 1.00 98.75 161 LEU A CA 1
ATOM 1258 C C . LEU A 1 161 ? -1.344 -3.464 -0.864 1.00 98.75 161 LEU A C 1
ATOM 1260 O O . LEU A 1 161 ? -1.501 -2.407 -0.256 1.00 98.75 161 LEU A O 1
ATOM 1264 N N . SER A 1 162 ? -0.458 -3.593 -1.851 1.00 98.44 162 SER A N 1
ATOM 1265 C CA . SER A 1 162 ? 0.587 -2.597 -2.111 1.00 98.44 162 SER A CA 1
ATOM 1266 C C . SER A 1 162 ? 0.682 -2.177 -3.578 1.00 98.44 162 SER A C 1
ATOM 1268 O O . SER A 1 162 ? 0.322 -2.932 -4.474 1.00 98.44 162 SER A O 1
ATOM 1270 N N . LEU A 1 163 ? 1.201 -0.972 -3.830 1.00 98.00 163 LEU A N 1
ATOM 1271 C CA . LEU A 1 163 ? 1.581 -0.519 -5.177 1.00 98.00 163 LEU A CA 1
ATOM 1272 C C . LEU A 1 163 ? 2.993 -0.989 -5.587 1.00 98.00 163 LEU A C 1
ATOM 1274 O O . LEU A 1 163 ? 3.433 -0.718 -6.703 1.00 98.00 163 LEU A O 1
ATOM 1278 N N . ASN A 1 164 ? 3.706 -1.681 -4.694 1.00 97.19 164 ASN A N 1
ATOM 1279 C CA . ASN A 1 164 ? 5.027 -2.245 -4.955 1.00 97.19 164 ASN A CA 1
ATOM 1280 C C . ASN A 1 164 ? 4.990 -3.338 -6.047 1.00 97.19 164 ASN A C 1
ATOM 1282 O O . ASN A 1 164 ? 3.932 -3.859 -6.410 1.00 97.19 164 ASN A O 1
ATOM 1286 N N . TRP A 1 165 ? 6.158 -3.701 -6.581 1.00 97.31 165 TRP A N 1
ATOM 1287 C CA . TRP A 1 165 ? 6.284 -4.459 -7.827 1.00 97.31 165 TRP A CA 1
ATOM 1288 C C . TRP A 1 165 ? 6.684 -5.924 -7.673 1.00 97.31 165 TRP A C 1
ATOM 1290 O O . TRP A 1 165 ? 6.646 -6.666 -8.653 1.00 97.31 165 TRP A O 1
ATOM 1300 N N . SER A 1 166 ? 7.074 -6.373 -6.478 1.00 96.88 166 SER A N 1
ATOM 1301 C CA . SER A 1 166 ? 7.509 -7.761 -6.276 1.00 96.88 166 SER A CA 1
ATOM 1302 C C . SER A 1 166 ? 6.752 -8.441 -5.145 1.00 96.88 166 SER A C 1
ATOM 1304 O O . SER A 1 166 ? 6.997 -8.196 -3.963 1.00 96.88 166 SER A O 1
ATOM 1306 N N . ARG A 1 167 ? 5.87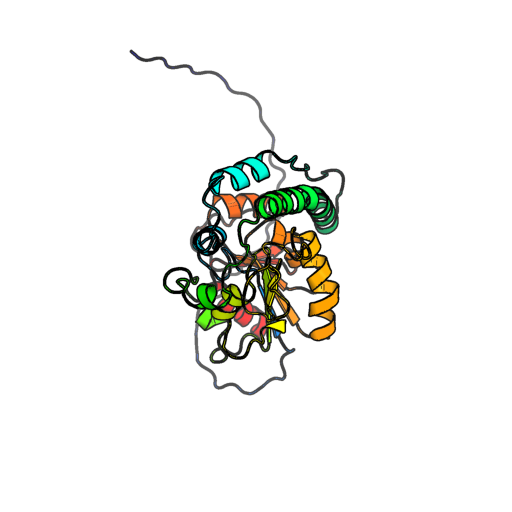2 -9.377 -5.519 1.00 96.69 167 ARG A N 1
ATOM 1307 C CA . ARG A 1 167 ? 5.145 -10.220 -4.560 1.00 96.69 167 ARG A CA 1
ATOM 1308 C C . ARG A 1 167 ? 6.107 -11.070 -3.743 1.00 96.69 167 ARG A C 1
ATOM 1310 O O . ARG A 1 167 ? 5.918 -11.223 -2.541 1.00 96.69 167 ARG A O 1
ATOM 1317 N N . GLU A 1 168 ? 7.150 -11.587 -4.386 1.00 96.44 168 GLU A N 1
ATOM 1318 C CA . GLU A 1 168 ? 8.170 -12.418 -3.752 1.00 96.44 168 GLU A CA 1
ATOM 1319 C C . GLU A 1 168 ? 8.964 -11.623 -2.716 1.00 96.44 168 GLU A C 1
ATOM 1321 O O . GLU A 1 168 ? 9.265 -12.147 -1.647 1.00 96.44 168 GLU A O 1
ATOM 1326 N N . TYR A 1 169 ? 9.277 -10.355 -2.997 1.00 97.31 169 TYR A N 1
ATOM 1327 C CA . TYR A 1 169 ? 9.981 -9.501 -2.046 1.00 97.31 169 TYR A CA 1
ATOM 1328 C C . TYR A 1 169 ? 9.120 -9.192 -0.820 1.00 97.31 169 TYR A C 1
ATOM 1330 O O . TYR A 1 169 ? 9.556 -9.421 0.306 1.00 97.31 169 TYR A O 1
ATOM 1338 N N . ILE A 1 170 ? 7.879 -8.745 -1.038 1.00 97.81 170 ILE A N 1
ATOM 1339 C CA . ILE A 1 170 ? 6.923 -8.418 0.031 1.00 97.81 170 ILE A CA 1
ATOM 1340 C C . ILE A 1 170 ? 6.661 -9.638 0.922 1.00 97.81 170 ILE A C 1
ATOM 1342 O O . ILE A 1 170 ? 6.639 -9.532 2.149 1.00 97.81 170 ILE A O 1
ATOM 1346 N N . HIS A 1 171 ? 6.498 -10.822 0.322 1.00 97.62 171 HIS A N 1
ATOM 1347 C CA . HIS A 1 171 ? 6.192 -12.052 1.056 1.00 97.62 171 HIS A CA 1
ATOM 1348 C C . HIS A 1 171 ? 7.269 -12.424 2.080 1.00 97.62 171 HIS A C 1
ATOM 1350 O O . HIS A 1 171 ? 6.946 -12.965 3.133 1.00 97.62 171 HIS A O 1
ATOM 1356 N N . ARG A 1 172 ? 8.532 -12.043 1.849 1.00 96.50 172 ARG A N 1
ATOM 1357 C CA . ARG A 1 172 ? 9.628 -12.262 2.811 1.00 96.50 172 ARG A CA 1
ATOM 1358 C C . ARG A 1 172 ? 9.449 -11.486 4.122 1.00 96.50 172 ARG A C 1
ATOM 1360 O O . ARG A 1 172 ? 10.022 -11.872 5.143 1.00 96.50 172 ARG A O 1
ATOM 1367 N N . PHE A 1 173 ? 8.655 -10.417 4.117 1.00 96.56 173 PHE A N 1
ATOM 1368 C CA . PHE A 1 173 ? 8.298 -9.680 5.329 1.00 96.56 173 PHE A CA 1
ATOM 1369 C C . PHE A 1 173 ? 7.095 -10.295 6.046 1.00 96.56 173 PHE A C 1
ATOM 1371 O O . PHE A 1 173 ? 6.926 -10.085 7.238 1.00 96.56 173 PHE A O 1
ATOM 1378 N N . CYS A 1 174 ? 6.288 -11.116 5.380 1.00 96.75 174 CYS A N 1
ATOM 1379 C CA . CYS A 1 174 ? 5.110 -11.697 6.010 1.00 96.75 174 CYS A CA 1
ATOM 1380 C C . CYS A 1 174 ? 5.490 -12.772 7.054 1.00 96.75 174 CYS A C 1
ATOM 1382 O O . CYS A 1 174 ? 6.567 -13.380 6.975 1.00 96.75 174 CYS A O 1
ATOM 1384 N N . PRO A 1 175 ? 4.627 -13.037 8.054 1.00 95.00 175 PRO A N 1
ATOM 1385 C CA . PRO A 1 175 ? 4.688 -14.270 8.836 1.00 95.00 175 PRO A CA 1
ATOM 1386 C C . PRO A 1 175 ? 4.657 -15.506 7.930 1.00 95.00 175 PRO A C 1
ATOM 1388 O O . PRO A 1 175 ? 4.044 -15.480 6.861 1.00 95.00 175 PRO A O 1
ATOM 1391 N N . ALA A 1 176 ? 5.288 -16.600 8.366 1.00 93.12 176 ALA A N 1
ATOM 1392 C CA . ALA A 1 176 ? 5.439 -17.815 7.559 1.00 93.12 176 ALA A CA 1
ATOM 1393 C C . ALA A 1 176 ? 4.096 -18.426 7.120 1.00 93.12 176 ALA A C 1
ATOM 1395 O O . ALA A 1 176 ? 4.037 -19.178 6.149 1.00 93.12 176 ALA A O 1
ATOM 1396 N N . GLU A 1 177 ? 3.022 -18.120 7.840 1.00 94.12 177 GLU A N 1
ATOM 1397 C CA . GLU A 1 177 ? 1.697 -18.687 7.616 1.00 94.12 177 GLU A CA 1
ATOM 1398 C C . GLU A 1 177 ? 0.822 -17.864 6.678 1.00 94.12 177 GLU A C 1
ATOM 1400 O O . GLU A 1 177 ? -0.231 -18.347 6.265 1.00 94.12 177 GLU A O 1
ATOM 1405 N N . VAL A 1 178 ? 1.260 -16.659 6.308 1.00 96.44 178 VAL A N 1
ATOM 1406 C CA . VAL A 1 178 ? 0.602 -15.868 5.270 1.00 96.44 178 VAL A CA 1
ATOM 1407 C C . VAL A 1 178 ? 0.974 -16.473 3.915 1.00 96.44 178 VAL A C 1
ATOM 1409 O O . VAL A 1 178 ? 2.153 -16.476 3.550 1.00 96.44 178 VAL A O 1
ATOM 1412 N N . PRO A 1 179 ? 0.018 -17.010 3.140 1.00 97.25 179 PRO A N 1
ATOM 1413 C CA . PRO A 1 179 ? 0.322 -17.565 1.830 1.00 97.25 179 PRO A CA 1
ATOM 1414 C C . PRO A 1 179 ? 0.642 -16.447 0.831 1.00 97.25 179 PRO A C 1
ATOM 1416 O O . PRO A 1 179 ? 0.121 -15.336 0.917 1.00 97.25 179 PRO A O 1
ATOM 1419 N N . LEU A 1 180 ? 1.433 -16.758 -0.198 1.00 96.44 180 LEU A N 1
ATOM 1420 C CA . LEU A 1 180 ? 1.773 -15.798 -1.257 1.00 96.44 180 LEU A CA 1
ATOM 1421 C C . LEU A 1 180 ? 0.528 -15.228 -1.971 1.00 96.44 180 LEU A C 1
ATOM 1423 O O . LEU A 1 180 ? 0.558 -14.113 -2.491 1.00 96.44 180 LEU A O 1
ATOM 1427 N N . SER A 1 181 ? -0.591 -15.962 -1.994 1.00 97.44 181 SER A N 1
ATOM 1428 C CA . SER A 1 181 ? -1.878 -15.488 -2.526 1.00 97.44 181 SER A CA 1
ATOM 1429 C C . SER A 1 181 ? -2.486 -14.321 -1.743 1.00 97.44 181 SER A C 1
ATOM 1431 O O . SER A 1 181 ? -3.345 -13.639 -2.288 1.00 97.44 181 SER A O 1
ATOM 1433 N N . HIS A 1 182 ? -2.047 -14.071 -0.507 1.00 98.31 182 HIS A N 1
ATOM 1434 C CA . HIS A 1 182 ? -2.481 -12.925 0.298 1.00 98.31 182 HIS A CA 1
ATOM 1435 C C . HIS A 1 182 ? -1.620 -11.675 0.061 1.00 98.31 182 HIS A C 1
ATOM 1437 O O . HIS A 1 182 ? -1.905 -10.615 0.613 1.00 98.31 182 HIS A O 1
ATOM 1443 N N . VAL A 1 183 ? -0.579 -11.778 -0.771 1.00 98.38 183 VAL A N 1
ATOM 1444 C CA . VAL A 1 183 ? 0.225 -10.640 -1.221 1.00 98.38 183 VAL A CA 1
ATOM 1445 C C . VAL A 1 183 ? -0.283 -10.185 -2.586 1.00 98.38 183 VAL A C 1
ATOM 1447 O O . VAL A 1 183 ? -0.041 -10.841 -3.608 1.00 98.38 183 VAL A O 1
ATOM 1450 N N . LEU A 1 184 ? -0.991 -9.059 -2.588 1.00 98.44 184 LEU A N 1
ATOM 1451 C CA . LEU A 1 184 ? -1.617 -8.436 -3.749 1.00 98.44 184 LEU A CA 1
ATOM 1452 C C . LEU A 1 184 ? -0.882 -7.126 -4.052 1.00 98.44 184 LEU A C 1
ATOM 1454 O O . LEU A 1 184 ? -0.895 -6.191 -3.253 1.00 98.44 184 LEU A O 1
ATOM 1458 N N . CYS A 1 185 ? -0.213 -7.059 -5.199 1.00 98.00 185 CYS A N 1
ATOM 1459 C CA . CYS A 1 185 ? 0.513 -5.862 -5.613 1.00 98.00 185 CYS A CA 1
ATOM 1460 C C . CYS A 1 185 ? 0.553 -5.712 -7.137 1.00 98.00 185 CYS A C 1
ATOM 1462 O O . CYS A 1 185 ? 0.022 -6.569 -7.856 1.00 98.00 185 CYS A O 1
ATOM 1464 N N . ASP A 1 186 ? 1.183 -4.650 -7.645 1.00 96.62 186 ASP A N 1
ATOM 1465 C CA . ASP A 1 186 ? 1.402 -4.501 -9.083 1.00 96.62 186 ASP A CA 1
ATOM 1466 C C . ASP A 1 186 ? 2.589 -5.328 -9.578 1.00 96.62 186 ASP A C 1
ATOM 1468 O O . ASP A 1 186 ? 3.662 -4.823 -9.892 1.00 96.62 186 ASP A O 1
ATOM 1472 N N . ALA A 1 187 ? 2.393 -6.641 -9.607 1.00 95.75 187 ALA A N 1
ATOM 1473 C CA . ALA A 1 187 ? 3.470 -7.591 -9.818 1.00 95.75 187 ALA A CA 1
ATOM 1474 C C . ALA A 1 187 ? 4.184 -7.411 -11.170 1.00 95.75 187 ALA A C 1
ATOM 1476 O O . ALA A 1 187 ? 3.541 -7.363 -12.227 1.00 95.75 187 ALA A O 1
ATOM 1477 N N . LEU A 1 188 ? 5.519 -7.434 -11.129 1.00 97.31 188 LEU A N 1
ATOM 1478 C CA . LEU A 1 188 ? 6.354 -7.805 -12.264 1.00 97.31 188 LEU A CA 1
ATOM 1479 C C . LEU A 1 188 ? 5.961 -9.209 -12.727 1.00 97.31 188 LEU A C 1
ATOM 1481 O O . LEU A 1 188 ? 5.904 -10.155 -11.940 1.00 97.31 188 LEU A O 1
ATOM 1485 N N . LEU A 1 189 ? 5.670 -9.337 -14.015 1.00 97.88 189 LEU A N 1
ATOM 1486 C CA . LEU A 1 189 ? 5.274 -10.599 -14.617 1.00 97.88 189 LEU A CA 1
ATOM 1487 C C . LEU A 1 189 ? 6.507 -11.479 -14.824 1.00 97.88 189 LEU A C 1
ATOM 1489 O O . LEU A 1 189 ? 7.564 -11.000 -15.241 1.00 97.88 189 LEU A O 1
ATOM 1493 N N . VAL A 1 190 ? 6.356 -12.766 -14.531 1.00 97.44 190 VAL A N 1
ATOM 1494 C CA . VAL A 1 190 ? 7.376 -13.794 -14.759 1.00 97.44 190 VAL A CA 1
ATOM 1495 C C . VAL A 1 190 ? 7.120 -14.514 -16.080 1.00 97.44 190 VAL A C 1
ATOM 1497 O O . VAL A 1 190 ? 5.995 -14.517 -16.585 1.00 97.44 190 VAL A O 1
ATOM 1500 N N . ASP A 1 191 ? 8.173 -15.080 -16.661 1.00 97.62 191 ASP A N 1
ATOM 1501 C CA . ASP A 1 191 ? 8.071 -15.940 -17.839 1.00 97.62 191 ASP A CA 1
ATOM 1502 C C . ASP A 1 191 ? 7.257 -17.224 -17.563 1.00 97.62 191 ASP A C 1
ATOM 1504 O O . ASP A 1 191 ? 6.831 -17.496 -16.439 1.00 97.62 191 ASP A O 1
ATOM 1508 N N . GLU A 1 192 ? 7.026 -18.034 -18.600 1.00 96.62 192 GLU A N 1
ATOM 1509 C CA . GLU A 1 192 ? 6.281 -19.297 -18.472 1.00 96.62 192 GLU A CA 1
ATOM 1510 C C . GLU A 1 192 ? 6.943 -20.301 -17.508 1.00 96.62 192 GLU A C 1
ATOM 1512 O O . GLU A 1 192 ? 6.256 -21.165 -16.964 1.00 96.62 192 GLU A O 1
ATOM 1517 N N . GLY A 1 193 ? 8.259 -20.191 -17.287 1.00 96.81 193 GLY A N 1
ATOM 1518 C CA . GLY A 1 193 ? 9.015 -21.028 -16.353 1.00 96.81 193 GLY A CA 1
ATOM 1519 C C . GLY A 1 193 ? 8.997 -20.516 -14.910 1.00 96.81 193 GLY A C 1
ATOM 1520 O O . GLY A 1 193 ? 9.347 -21.262 -13.997 1.00 96.81 193 GLY A O 1
ATOM 1521 N N . GLY A 1 194 ? 8.585 -19.266 -14.685 1.00 95.62 194 GLY A N 1
ATOM 1522 C CA . GLY A 1 194 ? 8.658 -18.602 -13.387 1.00 95.62 194 GLY A CA 1
ATOM 1523 C C . GLY A 1 194 ? 10.086 -18.270 -12.941 1.00 95.62 194 GLY A C 1
ATOM 1524 O O . GLY A 1 194 ? 10.301 -17.997 -11.760 1.00 95.62 194 GLY A O 1
ATOM 1525 N N . GLU A 1 195 ? 11.071 -18.322 -13.842 1.00 97.00 195 GLU A N 1
ATOM 1526 C CA . GLU A 1 195 ? 12.490 -18.194 -13.481 1.00 97.00 195 GLU A CA 1
ATOM 1527 C C . GLU A 1 195 ? 12.982 -16.749 -13.576 1.00 97.00 195 GLU A C 1
ATOM 1529 O O . GLU A 1 195 ? 13.789 -16.303 -12.749 1.00 97.00 195 GLU A O 1
ATOM 1534 N N . THR A 1 196 ? 12.492 -16.004 -14.569 1.00 97.88 196 THR A N 1
ATOM 1535 C CA . THR A 1 196 ? 12.888 -14.615 -14.814 1.00 97.88 196 THR A CA 1
ATOM 1536 C C . THR A 1 196 ? 11.695 -13.689 -15.016 1.00 97.88 196 THR A C 1
ATOM 1538 O O . THR A 1 196 ? 10.614 -14.106 -15.435 1.00 97.88 196 THR A O 1
ATOM 1541 N N . TYR A 1 197 ? 11.890 -12.405 -14.716 1.00 98.12 197 TYR A N 1
ATOM 1542 C CA . TYR A 1 197 ? 10.911 -11.364 -15.002 1.00 98.12 197 TYR A CA 1
ATOM 1543 C C . TYR A 1 197 ? 10.910 -10.990 -16.488 1.00 98.12 197 TYR A C 1
ATOM 1545 O O . TYR A 1 197 ? 11.956 -10.777 -17.104 1.00 98.12 197 TYR A O 1
ATOM 1553 N N . THR A 1 198 ? 9.721 -10.805 -17.061 1.00 98.19 198 THR A N 1
ATOM 1554 C CA . THR A 1 198 ? 9.546 -10.429 -18.474 1.00 98.19 198 THR A CA 1
ATOM 1555 C C . THR A 1 198 ? 9.810 -8.943 -18.736 1.00 98.19 198 THR A C 1
ATOM 1557 O O . THR A 1 198 ? 9.740 -8.498 -19.881 1.00 98.19 198 THR A O 1
ATOM 1560 N N . GLY A 1 199 ? 10.021 -8.149 -17.679 1.00 97.38 199 GLY A N 1
ATOM 1561 C CA . GLY A 1 199 ? 10.080 -6.687 -17.738 1.00 97.38 199 GLY A CA 1
ATOM 1562 C C . GLY A 1 199 ? 8.721 -6.006 -17.941 1.00 97.38 199 GLY A C 1
ATOM 1563 O O . GLY A 1 199 ? 8.692 -4.834 -18.304 1.00 97.38 199 GLY A O 1
ATOM 1564 N N . ARG A 1 200 ? 7.606 -6.728 -17.747 1.00 98.38 200 ARG A N 1
ATOM 1565 C CA . ARG A 1 200 ? 6.230 -6.205 -17.826 1.00 98.38 200 ARG A CA 1
ATOM 1566 C C . ARG A 1 200 ? 5.579 -6.195 -16.449 1.00 98.38 200 ARG A C 1
ATOM 1568 O O . ARG A 1 200 ? 5.909 -7.041 -15.624 1.00 98.38 200 ARG A O 1
ATOM 1575 N N . PHE A 1 201 ? 4.635 -5.288 -16.234 1.00 98.38 201 PHE A N 1
ATOM 1576 C CA . PHE A 1 201 ? 3.859 -5.174 -15.000 1.00 98.38 201 PHE A CA 1
ATOM 1577 C C . PHE A 1 201 ? 2.418 -5.621 -15.226 1.00 98.38 201 PHE A C 1
ATOM 1579 O O . PHE A 1 201 ? 1.873 -5.524 -16.329 1.00 98.38 201 PHE A O 1
ATOM 1586 N N . SER A 1 202 ? 1.771 -6.092 -14.164 1.00 98.19 202 SER A N 1
ATOM 1587 C CA . SER A 1 202 ? 0.363 -6.489 -14.215 1.00 98.19 202 SER A CA 1
ATOM 1588 C C . SER A 1 202 ? -0.580 -5.311 -14.505 1.00 98.19 202 SER A C 1
ATOM 1590 O O . SER A 1 202 ? -1.662 -5.504 -15.064 1.00 98.19 202 SER A O 1
ATOM 1592 N N . LYS A 1 203 ? -0.172 -4.102 -14.098 1.00 97.94 203 LYS A N 1
ATOM 1593 C CA . LYS A 1 203 ? -0.928 -2.844 -14.069 1.00 97.94 203 LYS A CA 1
ATOM 1594 C C . LYS A 1 203 ? -2.289 -2.973 -13.384 1.00 97.94 203 LYS A C 1
ATOM 1596 O O . LYS A 1 203 ? -3.234 -2.263 -13.741 1.00 97.94 203 LYS A O 1
ATOM 1601 N N . LYS A 1 204 ? -2.413 -3.897 -12.425 1.00 97.00 204 LYS A N 1
ATOM 1602 C CA . LYS A 1 204 ? -3.664 -4.165 -11.695 1.00 97.00 204 LYS A CA 1
ATOM 1603 C C . LYS A 1 204 ? -3.842 -3.280 -10.465 1.00 97.00 204 LYS A C 1
ATOM 1605 O O . LYS A 1 204 ? -4.982 -3.038 -10.095 1.00 97.00 204 LYS A O 1
ATOM 1610 N N . LEU A 1 205 ? -2.746 -2.827 -9.855 1.00 97.31 205 LEU A N 1
ATOM 1611 C CA . LEU A 1 205 ? -2.723 -2.091 -8.587 1.00 97.31 205 LEU A CA 1
ATOM 1612 C C . LEU A 1 205 ? -1.778 -0.888 -8.683 1.00 97.31 205 LEU A C 1
ATOM 1614 O O . LEU A 1 205 ? -0.689 -0.907 -8.129 1.00 97.31 205 LEU A O 1
ATOM 1618 N N . VAL A 1 206 ? -2.169 0.155 -9.416 1.00 97.81 206 VAL A N 1
ATOM 1619 C CA . VAL A 1 206 ? -1.277 1.294 -9.716 1.00 97.81 206 VAL A CA 1
ATOM 1620 C C . VAL A 1 206 ? -1.696 2.597 -9.028 1.00 97.81 206 VAL A C 1
ATOM 1622 O O . VAL A 1 206 ? -0.951 3.573 -9.066 1.00 97.81 206 VAL A O 1
ATOM 1625 N N . ALA A 1 207 ? -2.879 2.632 -8.409 1.00 98.06 207 ALA A N 1
ATOM 1626 C CA . ALA A 1 207 ? -3.376 3.753 -7.611 1.00 98.06 207 ALA A CA 1
ATOM 1627 C C . ALA A 1 207 ? -4.264 3.284 -6.446 1.00 98.06 207 ALA A C 1
ATOM 1629 O O . ALA A 1 207 ? -4.689 2.129 -6.393 1.00 98.06 207 ALA A O 1
ATOM 1630 N N . GLY A 1 208 ? -4.612 4.200 -5.537 1.00 98.00 208 GLY A N 1
ATOM 1631 C CA . GLY A 1 208 ? -5.416 3.873 -4.354 1.00 98.00 208 GLY A CA 1
ATOM 1632 C C . GLY A 1 208 ? -6.823 3.352 -4.656 1.00 98.00 208 GLY A C 1
ATOM 1633 O O . GLY A 1 208 ? -7.346 2.485 -3.958 1.00 98.00 208 GLY A O 1
ATOM 1634 N N . ALA A 1 209 ? -7.429 3.804 -5.756 1.00 98.56 209 ALA A N 1
ATOM 1635 C CA . ALA A 1 209 ? -8.712 3.272 -6.216 1.00 98.56 209 ALA A CA 1
ATOM 1636 C C . ALA A 1 209 ? -8.616 1.793 -6.622 1.00 98.56 209 ALA A C 1
ATOM 1638 O O . ALA A 1 209 ? -9.556 1.038 -6.385 1.00 98.56 209 ALA A O 1
ATOM 1639 N N . ASP A 1 210 ? -7.476 1.356 -7.169 1.00 98.69 210 ASP A N 1
ATOM 1640 C CA . ASP A 1 210 ? -7.282 -0.057 -7.490 1.00 98.69 210 ASP A CA 1
ATOM 1641 C C . ASP A 1 210 ? -7.202 -0.895 -6.202 1.00 98.69 210 ASP A C 1
ATOM 1643 O O . ASP A 1 210 ? -7.770 -1.987 -6.151 1.00 98.69 210 ASP A O 1
ATOM 1647 N N . LYS A 1 211 ? -6.560 -0.377 -5.137 1.00 98.75 211 LYS A N 1
ATOM 1648 C CA . LYS A 1 211 ? -6.554 -1.028 -3.815 1.00 98.75 211 LYS A CA 1
ATOM 1649 C C . LYS A 1 211 ? -7.984 -1.206 -3.298 1.00 98.75 211 LYS A C 1
ATOM 1651 O O . LYS A 1 211 ? -8.371 -2.309 -2.916 1.00 98.75 211 LYS A O 1
ATOM 1656 N N . TYR A 1 212 ? -8.805 -0.158 -3.366 1.00 98.75 212 TYR A N 1
ATOM 1657 C CA . TYR A 1 212 ? -10.214 -0.230 -2.969 1.00 98.75 212 TYR A CA 1
ATOM 1658 C C . TYR A 1 212 ? -10.988 -1.307 -3.739 1.00 98.75 212 TYR A C 1
ATOM 1660 O O . TYR A 1 212 ? -11.724 -2.099 -3.142 1.00 98.75 212 TYR A O 1
ATOM 1668 N N . ASP A 1 213 ? -10.814 -1.359 -5.059 1.00 98.62 213 ASP A N 1
ATOM 1669 C CA . ASP A 1 213 ? -11.512 -2.316 -5.914 1.00 98.62 213 ASP A CA 1
ATOM 1670 C C . ASP A 1 213 ? -11.054 -3.759 -5.640 1.00 98.62 213 ASP A C 1
ATOM 1672 O O . ASP A 1 213 ? -11.889 -4.657 -5.505 1.00 98.62 213 ASP A O 1
ATOM 1676 N N . VAL A 1 214 ? -9.745 -3.991 -5.493 1.00 98.50 214 VAL A N 1
ATOM 1677 C CA . VAL A 1 214 ? -9.180 -5.308 -5.152 1.00 98.50 214 VAL A CA 1
ATOM 1678 C C . VAL A 1 214 ? -9.623 -5.756 -3.762 1.00 98.50 214 VAL A C 1
ATOM 1680 O O . VAL A 1 214 ? -10.085 -6.886 -3.607 1.00 98.50 214 VAL A O 1
ATOM 1683 N N . MET A 1 215 ? -9.577 -4.874 -2.762 1.00 98.44 215 MET A N 1
ATOM 1684 C CA . MET A 1 215 ? -10.060 -5.182 -1.416 1.00 98.44 215 MET A CA 1
ATOM 1685 C C . MET A 1 215 ? -11.532 -5.608 -1.446 1.00 98.44 215 MET A C 1
ATOM 1687 O O . MET A 1 215 ? -11.898 -6.615 -0.843 1.00 98.44 215 MET A O 1
ATOM 1691 N N . GLY A 1 216 ? -12.371 -4.887 -2.194 1.00 98.38 216 GLY A N 1
ATOM 1692 C CA . GLY A 1 216 ? -13.794 -5.191 -2.319 1.00 98.38 216 GLY A CA 1
ATOM 1693 C C . GLY A 1 216 ? -14.119 -6.466 -3.093 1.00 98.38 216 GLY A C 1
ATOM 1694 O O . GLY A 1 216 ? -15.084 -7.147 -2.756 1.00 98.38 216 GLY A O 1
ATOM 1695 N N . ARG A 1 217 ? -13.342 -6.781 -4.132 1.00 98.25 217 ARG A N 1
ATOM 1696 C CA . ARG A 1 217 ? -13.597 -7.926 -5.017 1.00 98.25 217 ARG A CA 1
ATOM 1697 C C . ARG A 1 217 ? -12.958 -9.222 -4.526 1.00 98.25 217 ARG A C 1
ATOM 1699 O O . ARG A 1 217 ? -13.504 -10.288 -4.791 1.00 98.25 217 ARG A O 1
ATOM 1706 N N . GLU A 1 218 ? -11.803 -9.140 -3.875 1.00 98.12 218 GLU A N 1
ATOM 1707 C CA . GLU A 1 218 ? -10.953 -10.304 -3.600 1.00 98.12 218 GLU A CA 1
ATOM 1708 C C . GLU A 1 218 ? -10.829 -10.574 -2.099 1.00 98.12 218 GLU A C 1
ATOM 1710 O O . GLU A 1 218 ? -11.036 -11.708 -1.676 1.00 98.12 218 GLU A O 1
ATOM 1715 N N . ILE A 1 219 ? -10.571 -9.547 -1.281 1.00 98.25 219 ILE A N 1
ATOM 1716 C CA . ILE A 1 219 ? -10.305 -9.735 0.155 1.00 98.25 219 ILE A CA 1
ATOM 1717 C C . ILE A 1 219 ? -11.607 -9.859 0.953 1.00 98.25 219 ILE A C 1
ATOM 1719 O O . ILE A 1 219 ? -11.826 -10.870 1.615 1.00 98.25 219 ILE A O 1
ATOM 1723 N N . LEU A 1 220 ? -12.496 -8.860 0.883 1.00 98.19 220 LEU A N 1
ATOM 1724 C CA . LEU A 1 220 ? -13.723 -8.837 1.694 1.00 98.19 220 LEU A CA 1
ATOM 1725 C C . LEU A 1 220 ? -14.615 -10.075 1.482 1.00 98.19 220 LEU A C 1
ATOM 1727 O O . LEU A 1 220 ? -15.054 -10.656 2.474 1.00 98.19 220 LEU A O 1
ATOM 1731 N N . PRO A 1 221 ? -14.845 -10.557 0.243 1.00 98.31 221 PRO A N 1
ATOM 1732 C CA . PRO A 1 221 ? -15.611 -11.784 0.036 1.00 98.31 221 PRO A CA 1
ATOM 1733 C C . PRO A 1 221 ? -14.924 -13.032 0.605 1.00 98.31 221 PRO A C 1
ATOM 1735 O O . PRO A 1 221 ? -15.611 -13.938 1.069 1.00 98.31 221 PRO A O 1
ATOM 1738 N N . ALA A 1 222 ? -13.587 -13.087 0.587 1.00 97.81 222 ALA A N 1
ATOM 1739 C CA . ALA A 1 222 ? -12.822 -14.225 1.096 1.00 97.81 222 ALA A CA 1
ATOM 1740 C C . ALA A 1 222 ? -12.827 -14.308 2.631 1.00 97.81 222 ALA A C 1
ATOM 1742 O O . ALA A 1 222 ? -12.758 -15.402 3.193 1.00 97.81 222 ALA A O 1
ATOM 1743 N N . VAL A 1 223 ? -12.923 -13.166 3.317 1.00 97.44 223 VAL A N 1
ATOM 1744 C CA . VAL A 1 223 ? -12.895 -13.105 4.789 1.00 97.44 223 VAL A CA 1
ATOM 1745 C C . VAL A 1 223 ? -14.285 -13.119 5.426 1.00 97.44 223 VAL A C 1
ATOM 1747 O O . VAL A 1 223 ? -14.394 -13.355 6.629 1.00 97.44 223 VAL A O 1
ATOM 1750 N N . GLY A 1 224 ? -15.341 -12.934 4.628 1.00 96.62 224 GLY A N 1
ATOM 1751 C CA . GLY A 1 224 ? -16.730 -13.070 5.054 1.00 96.62 224 GLY A CA 1
ATOM 1752 C C . GLY A 1 224 ? -17.145 -11.988 6.046 1.00 96.62 224 GLY A C 1
ATOM 1753 O O . GLY A 1 224 ? -17.060 -10.798 5.759 1.00 96.62 224 GLY A O 1
ATOM 1754 N N . ASP A 1 225 ? -17.624 -12.407 7.212 1.00 96.31 225 ASP A N 1
ATOM 1755 C CA . ASP A 1 225 ? -18.069 -11.523 8.283 1.00 96.31 225 ASP A CA 1
ATOM 1756 C C . ASP A 1 225 ? -16.943 -11.131 9.249 1.00 96.31 225 ASP A C 1
ATOM 1758 O O . ASP A 1 225 ? -17.237 -10.597 10.312 1.00 96.31 225 ASP A O 1
ATOM 1762 N N . ALA A 1 226 ? -15.670 -11.353 8.925 1.00 97.25 226 ALA A N 1
ATOM 1763 C CA . ALA A 1 226 ? -14.571 -10.922 9.786 1.00 97.25 226 ALA A CA 1
ATOM 1764 C C . ALA A 1 226 ? -14.570 -9.400 10.041 1.00 97.25 226 ALA A C 1
ATOM 1766 O O . ALA A 1 226 ? -15.039 -8.601 9.231 1.00 97.25 226 ALA A O 1
ATOM 1767 N N . GLU A 1 227 ? -14.022 -8.996 11.184 1.00 97.56 227 GLU A N 1
ATOM 1768 C CA . GLU A 1 227 ? -13.669 -7.606 11.460 1.00 97.56 227 GLU A CA 1
ATOM 1769 C C . GLU A 1 227 ? -12.377 -7.271 10.703 1.00 97.56 227 GLU A C 1
ATOM 1771 O O . GLU A 1 227 ? -11.326 -7.860 10.962 1.00 97.56 227 GLU A O 1
ATOM 1776 N N . VAL A 1 228 ? -12.450 -6.352 9.742 1.00 98.50 228 VAL A N 1
ATOM 1777 C CA . VAL A 1 228 ? -11.317 -6.032 8.866 1.00 98.50 228 VAL A CA 1
ATOM 1778 C C . VAL A 1 228 ? -10.672 -4.726 9.295 1.00 98.50 228 VAL A C 1
ATOM 1780 O O . VAL A 1 228 ? -11.342 -3.701 9.385 1.00 98.50 228 VAL A O 1
ATOM 1783 N N . TRP A 1 229 ? -9.362 -4.768 9.503 1.00 98.69 229 TRP A N 1
ATOM 1784 C CA . TRP A 1 229 ? -8.523 -3.613 9.791 1.00 98.69 229 TRP A CA 1
ATOM 1785 C C . TRP A 1 229 ? -7.676 -3.301 8.566 1.00 98.69 229 TRP A C 1
ATOM 1787 O O . TRP A 1 229 ? -7.042 -4.208 8.032 1.00 98.69 229 TRP A O 1
ATOM 1797 N N . TYR A 1 230 ? -7.656 -2.047 8.117 1.00 98.88 230 TYR A N 1
ATOM 1798 C CA . TYR A 1 230 ? -6.756 -1.605 7.054 1.00 98.88 230 TYR A CA 1
ATOM 1799 C C . TYR A 1 230 ? -5.723 -0.634 7.611 1.00 98.88 230 TYR A C 1
ATOM 1801 O O . TYR A 1 230 ? -6.100 0.394 8.164 1.00 98.88 230 TYR A O 1
ATOM 1809 N N . VAL A 1 231 ? -4.438 -0.929 7.428 1.00 98.81 231 VAL A N 1
ATOM 1810 C CA . VAL A 1 231 ? -3.327 -0.083 7.880 1.00 98.81 231 VAL A CA 1
ATOM 1811 C C . VAL A 1 231 ? -2.551 0.437 6.673 1.00 98.81 231 VAL A C 1
ATOM 1813 O O . VAL A 1 231 ? -2.070 -0.349 5.862 1.00 98.81 231 VAL A O 1
ATOM 1816 N N . GLY A 1 232 ? -2.410 1.751 6.555 1.00 98.56 232 GLY A N 1
ATOM 1817 C CA . GLY A 1 232 ? -1.584 2.397 5.532 1.00 98.56 232 GLY A CA 1
ATOM 1818 C C . GLY A 1 232 ? -1.045 3.731 6.029 1.00 98.56 232 GLY A C 1
ATOM 1819 O O . GLY A 1 232 ? -1.382 4.150 7.136 1.00 98.56 232 GLY A O 1
ATOM 1820 N N . ASP A 1 233 ? -0.217 4.408 5.244 1.00 98.19 233 ASP A N 1
ATOM 1821 C CA . ASP A 1 233 ? 0.451 5.644 5.678 1.00 98.19 233 ASP A CA 1
ATOM 1822 C C . ASP A 1 233 ? 0.241 6.847 4.755 1.00 98.19 233 ASP A C 1
ATOM 1824 O O . ASP A 1 233 ? 0.666 7.956 5.094 1.00 98.19 233 ASP A O 1
ATOM 1828 N N . SER A 1 234 ? -0.388 6.651 3.595 1.00 97.50 234 SER A N 1
ATOM 1829 C CA . SER A 1 234 ? -0.342 7.642 2.520 1.00 97.50 234 SER A CA 1
ATOM 1830 C C . SER A 1 234 ? -1.654 7.798 1.746 1.00 97.50 234 SER A C 1
ATOM 1832 O O . SER A 1 234 ? -2.617 7.054 1.926 1.00 97.50 234 SER A O 1
ATOM 1834 N N . ASP A 1 235 ? -1.696 8.793 0.854 1.00 97.25 235 ASP A N 1
ATOM 1835 C CA . ASP A 1 235 ? -2.857 9.118 0.016 1.00 97.25 235 ASP A CA 1
ATOM 1836 C C . ASP A 1 235 ? -3.486 7.901 -0.701 1.00 97.25 235 ASP A C 1
ATOM 1838 O O . ASP A 1 235 ? -4.707 7.751 -0.642 1.00 97.25 235 ASP A O 1
ATOM 1842 N N . PRO A 1 236 ? -2.729 6.997 -1.364 1.00 97.62 236 PRO A N 1
ATOM 1843 C CA . PRO A 1 236 ? -3.308 5.809 -1.994 1.00 97.62 236 PRO A CA 1
ATOM 1844 C C . PRO A 1 236 ? -4.051 4.860 -1.042 1.00 97.62 236 PRO A C 1
ATOM 1846 O O . PRO A 1 236 ? -4.864 4.060 -1.501 1.00 97.62 236 PRO A O 1
ATOM 1849 N N . ASP A 1 237 ? -3.803 4.925 0.263 1.00 98.69 237 ASP A N 1
ATOM 1850 C CA . ASP A 1 237 ? -4.473 4.075 1.249 1.00 98.69 237 ASP A CA 1
ATOM 1851 C C . ASP A 1 237 ? -5.813 4.635 1.716 1.00 98.69 237 ASP A C 1
ATOM 1853 O O . ASP A 1 237 ? -6.656 3.881 2.210 1.00 98.69 237 ASP A O 1
ATOM 1857 N N . LEU A 1 238 ? -6.049 5.936 1.521 1.00 98.44 238 LEU A N 1
ATOM 1858 C CA . LEU A 1 238 ? -7.235 6.621 2.028 1.00 98.44 238 LEU A CA 1
ATOM 1859 C C . LEU A 1 238 ? -8.536 5.974 1.554 1.00 98.44 238 LEU A C 1
ATOM 1861 O O . LEU A 1 238 ? -9.454 5.816 2.354 1.00 98.44 238 LEU A O 1
ATOM 1865 N N . CYS A 1 239 ? -8.620 5.520 0.300 1.00 98.44 239 CYS A N 1
ATOM 1866 C CA . CYS A 1 239 ? -9.816 4.830 -0.189 1.00 98.44 239 CYS A CA 1
ATOM 1867 C C . CYS A 1 239 ? -10.144 3.580 0.645 1.00 98.44 239 CYS A C 1
ATOM 1869 O O . CYS A 1 239 ? -11.308 3.323 0.945 1.00 98.44 239 CYS A O 1
ATOM 1871 N N . CYS A 1 240 ? -9.132 2.790 1.012 1.00 98.69 240 CYS A N 1
ATOM 1872 C CA . CYS A 1 240 ? -9.308 1.584 1.817 1.00 98.69 240 CYS A CA 1
ATOM 1873 C C . CYS A 1 240 ? -9.588 1.906 3.289 1.00 98.69 240 CYS A C 1
ATOM 1875 O O . CYS A 1 240 ? -10.447 1.264 3.887 1.00 98.69 240 CYS A O 1
ATOM 1877 N N . ILE A 1 241 ? -8.915 2.918 3.844 1.00 98.69 241 ILE A N 1
ATOM 1878 C CA . ILE A 1 241 ? -9.112 3.406 5.219 1.00 98.69 241 ILE A CA 1
ATOM 1879 C C . ILE A 1 241 ? -10.535 3.943 5.417 1.00 98.69 241 ILE A C 1
ATOM 1881 O O . ILE A 1 241 ? -11.160 3.675 6.436 1.00 98.69 241 ILE A O 1
ATOM 1885 N N . LEU A 1 242 ? -11.067 4.665 4.430 1.00 98.50 242 LEU A N 1
ATOM 1886 C CA . LEU A 1 242 ? -12.409 5.257 4.451 1.00 98.50 242 LEU A CA 1
ATOM 1887 C C . LEU A 1 242 ? -13.522 4.270 4.067 1.00 98.50 242 LEU A C 1
ATOM 1889 O O . LEU A 1 242 ? -14.691 4.650 3.974 1.00 98.50 242 LEU A O 1
ATOM 1893 N N . ARG A 1 243 ? -13.188 3.009 3.777 1.00 98.31 243 ARG A N 1
ATOM 1894 C CA . ARG A 1 243 ? -14.161 2.037 3.282 1.00 98.31 243 ARG A CA 1
ATOM 1895 C C . ARG A 1 243 ? -15.185 1.677 4.373 1.00 98.31 243 ARG A C 1
ATOM 1897 O O . ARG A 1 243 ? -14.790 1.269 5.463 1.00 98.31 243 ARG A O 1
ATOM 1904 N N . PRO A 1 244 ? -16.499 1.687 4.075 1.00 97.88 244 PRO A N 1
ATOM 1905 C CA . PRO A 1 244 ? -17.510 1.252 5.036 1.00 97.88 244 PRO A CA 1
ATOM 1906 C C . PRO A 1 244 ? -17.280 -0.184 5.524 1.00 97.88 244 PRO A C 1
ATOM 1908 O O . PRO A 1 244 ? -17.057 -1.093 4.720 1.00 97.88 244 PRO A O 1
ATOM 1911 N N . GLY A 1 245 ? -17.375 -0.387 6.841 1.00 96.50 245 GLY A N 1
ATOM 1912 C CA . GLY A 1 245 ? -17.182 -1.691 7.486 1.00 96.50 245 GLY A CA 1
ATOM 1913 C C . GLY A 1 245 ? -15.721 -2.089 7.724 1.00 96.50 245 GLY A C 1
ATOM 1914 O O . GLY A 1 245 ? -15.475 -3.213 8.155 1.00 96.50 245 GLY A O 1
ATOM 1915 N N . VAL A 1 246 ? -14.768 -1.192 7.459 1.00 98.31 246 VAL A N 1
ATOM 1916 C CA . VAL A 1 246 ? -13.339 -1.377 7.739 1.00 98.31 246 VAL A CA 1
ATOM 1917 C C . VAL A 1 246 ? -12.931 -0.484 8.910 1.00 98.31 246 VAL A C 1
ATOM 1919 O O . VAL A 1 246 ? -13.336 0.673 8.976 1.00 98.31 246 VAL A O 1
ATOM 1922 N N . GLN A 1 247 ? -12.118 -1.016 9.824 1.00 98.56 247 GLN A N 1
ATOM 1923 C CA . GLN A 1 247 ? -11.380 -0.219 10.803 1.00 98.56 247 GLN A CA 1
ATOM 1924 C C . GLN A 1 247 ? -10.143 0.360 10.109 1.00 98.56 247 GLN A C 1
ATOM 1926 O O . GLN A 1 247 ? -9.143 -0.333 9.905 1.00 98.56 247 GLN A O 1
ATOM 1931 N N . GLY A 1 248 ? -10.242 1.608 9.666 1.00 98.62 248 GLY A N 1
ATOM 1932 C CA . GLY A 1 248 ? -9.177 2.312 8.969 1.00 98.62 248 GLY A CA 1
ATOM 1933 C C . GLY A 1 248 ? -8.116 2.833 9.935 1.00 98.62 248 GLY A C 1
ATOM 1934 O O . GLY A 1 248 ? -8.431 3.440 10.957 1.00 98.62 248 GLY A O 1
ATOM 1935 N N . VAL A 1 249 ? -6.845 2.626 9.607 1.00 98.81 249 VAL A N 1
ATOM 1936 C CA . VAL A 1 249 ? -5.712 3.067 10.418 1.00 98.81 249 VAL A CA 1
ATOM 1937 C C . VAL A 1 249 ? -4.681 3.773 9.548 1.00 98.81 249 VAL A C 1
ATOM 1939 O O . VAL A 1 249 ? -4.150 3.193 8.602 1.00 98.81 249 VAL A O 1
ATOM 1942 N N . ILE A 1 250 ? -4.351 5.006 9.928 1.00 98.62 250 ILE A N 1
ATOM 1943 C CA . ILE A 1 250 ? -3.230 5.770 9.386 1.00 98.62 250 ILE A CA 1
ATOM 1944 C C . ILE A 1 250 ? -2.021 5.579 10.293 1.00 98.62 250 ILE A C 1
ATOM 1946 O O . ILE A 1 250 ? -2.038 5.944 11.473 1.00 98.62 250 ILE A O 1
ATOM 1950 N N . MET A 1 251 ? -0.947 5.035 9.740 1.00 98.50 251 MET A N 1
ATOM 1951 C CA . MET A 1 251 ? 0.327 4.916 10.425 1.00 98.50 251 MET A CA 1
ATOM 1952 C C . MET A 1 251 ? 1.163 6.180 10.238 1.00 98.50 251 MET A C 1
ATOM 1954 O O . MET A 1 251 ? 1.436 6.617 9.125 1.00 98.50 251 MET A O 1
ATOM 1958 N N . TYR A 1 252 ? 1.633 6.746 11.346 1.00 97.25 252 TYR A N 1
ATOM 1959 C CA . TYR A 1 252 ? 2.569 7.861 11.310 1.00 97.25 252 TYR A CA 1
ATOM 1960 C C . TYR A 1 252 ? 3.902 7.457 10.660 1.00 97.25 252 TYR A C 1
ATOM 1962 O O . TYR A 1 252 ? 4.534 6.463 11.033 1.00 97.25 252 TYR A O 1
ATOM 1970 N N . THR A 1 253 ? 4.375 8.282 9.729 1.00 94.19 253 THR A N 1
ATOM 1971 C CA . THR A 1 253 ? 5.682 8.127 9.074 1.00 94.19 253 THR A CA 1
ATOM 1972 C C . THR A 1 253 ? 6.583 9.312 9.380 1.00 94.19 253 THR A C 1
ATOM 1974 O O . THR A 1 253 ? 7.585 9.174 10.077 1.00 94.19 253 THR A O 1
ATOM 1977 N N . ASN A 1 254 ? 6.205 10.487 8.890 1.00 95.12 254 ASN A N 1
ATOM 1978 C CA . ASN A 1 254 ? 6.854 11.762 9.149 1.00 95.12 254 ASN A CA 1
ATOM 1979 C C . ASN A 1 254 ? 5.812 12.884 9.166 1.00 95.12 254 ASN A C 1
ATOM 1981 O O . ASN A 1 254 ? 4.718 12.731 8.625 1.00 95.12 254 ASN A O 1
ATOM 1985 N N . ASP A 1 255 ? 6.174 14.026 9.748 1.00 95.31 255 ASP A N 1
ATOM 1986 C CA . ASP A 1 255 ? 5.246 15.142 9.952 1.00 95.31 255 ASP A CA 1
ATOM 1987 C C . ASP A 1 255 ? 4.646 15.683 8.652 1.00 95.31 255 ASP A C 1
ATOM 1989 O O . ASP A 1 255 ? 3.473 16.044 8.634 1.00 95.31 255 ASP A O 1
ATOM 1993 N N . LYS A 1 256 ? 5.422 15.704 7.561 1.00 95.88 256 LYS A N 1
ATOM 1994 C CA . LYS A 1 256 ? 4.955 16.233 6.278 1.00 95.88 256 LYS A CA 1
ATOM 1995 C C . LYS A 1 256 ? 3.842 15.362 5.694 1.00 95.88 256 LYS A C 1
ATOM 1997 O O . LYS A 1 256 ? 2.746 15.861 5.479 1.00 95.88 256 LYS A O 1
ATOM 2002 N N . ARG A 1 257 ? 4.115 14.072 5.465 1.00 94.88 257 ARG A N 1
ATOM 2003 C CA . ARG A 1 257 ? 3.123 13.150 4.884 1.00 94.88 257 ARG A CA 1
ATOM 2004 C C . ARG A 1 257 ? 1.911 12.990 5.791 1.00 94.88 257 ARG A C 1
ATOM 2006 O O . ARG A 1 257 ? 0.783 12.991 5.322 1.00 94.88 257 ARG A O 1
ATOM 2013 N N . PHE A 1 258 ? 2.145 12.894 7.098 1.00 95.88 258 PHE A N 1
ATOM 2014 C CA . PHE A 1 258 ? 1.060 12.776 8.061 1.00 95.88 258 PHE A CA 1
ATOM 2015 C C . PHE A 1 258 ? 0.156 14.016 8.053 1.00 95.88 258 PHE A C 1
ATOM 2017 O O . PHE A 1 258 ? -1.063 13.876 8.067 1.00 95.88 258 PHE A O 1
ATOM 2024 N N . GLY A 1 259 ? 0.737 15.218 7.963 1.00 96.75 259 GLY A N 1
ATOM 2025 C CA . GLY A 1 259 ? -0.017 16.461 7.803 1.00 96.75 259 GLY A CA 1
ATOM 2026 C C . GLY A 1 259 ? -0.838 16.501 6.513 1.00 96.75 259 GLY A C 1
ATOM 2027 O O . GLY A 1 259 ? -2.013 16.845 6.569 1.00 96.75 259 GLY A O 1
ATOM 2028 N N . GLU A 1 260 ? -0.255 16.087 5.383 1.00 96.25 260 GLU A N 1
ATOM 2029 C CA . GLU A 1 260 ? -0.950 16.008 4.084 1.00 96.25 260 GLU A CA 1
ATOM 2030 C C . GLU A 1 260 ? -2.179 15.079 4.155 1.00 96.25 260 GLU A C 1
ATOM 2032 O O . GLU A 1 260 ? -3.267 15.450 3.715 1.00 96.25 260 GLU A O 1
ATOM 2037 N N . VAL A 1 261 ? -2.043 13.902 4.777 1.00 97.38 261 VAL A N 1
ATOM 2038 C CA . VAL A 1 261 ? -3.154 12.950 4.947 1.00 97.38 261 VAL A CA 1
ATOM 2039 C C . VAL A 1 261 ? -4.239 13.511 5.876 1.00 97.38 261 VAL A C 1
ATOM 2041 O O . VAL A 1 261 ? -5.427 13.424 5.560 1.00 97.38 261 VAL A O 1
ATOM 2044 N N . LEU A 1 262 ? -3.857 14.116 7.007 1.00 97.50 262 LEU A N 1
ATOM 2045 C CA . LEU A 1 262 ? -4.812 14.725 7.941 1.00 97.50 262 LEU A CA 1
ATOM 2046 C C . LEU A 1 262 ? -5.565 15.908 7.317 1.00 97.50 262 LEU A C 1
ATOM 2048 O O . LEU A 1 262 ? -6.766 16.044 7.545 1.00 97.50 262 LEU A O 1
ATOM 2052 N N . GLU A 1 263 ? -4.904 16.709 6.481 1.00 97.19 263 GLU A N 1
ATOM 2053 C CA . GLU A 1 263 ? -5.541 17.794 5.730 1.00 97.19 263 GLU A CA 1
ATOM 2054 C C . GLU A 1 263 ? -6.638 17.257 4.799 1.00 97.19 263 GLU A C 1
ATOM 2056 O O . GLU A 1 263 ? -7.745 17.797 4.772 1.00 97.19 263 GLU A O 1
ATOM 2061 N N . VAL A 1 264 ? -6.381 16.149 4.090 1.00 96.56 264 VAL A N 1
ATOM 2062 C CA . VAL A 1 264 ? -7.394 15.503 3.235 1.00 96.56 264 VAL A CA 1
ATOM 2063 C C . VAL A 1 264 ? -8.596 15.027 4.053 1.00 96.56 264 VAL A C 1
ATOM 2065 O O . VAL A 1 264 ? -9.737 15.161 3.595 1.00 96.56 264 VAL A O 1
ATOM 2068 N N . LEU A 1 265 ? -8.348 14.508 5.258 1.00 96.75 265 LEU A N 1
ATOM 2069 C CA . LEU A 1 265 ? -9.385 14.074 6.195 1.00 96.75 265 LEU A CA 1
ATOM 2070 C C . LEU A 1 265 ? -10.102 15.230 6.912 1.00 96.75 265 LEU A C 1
ATOM 2072 O O . LEU A 1 265 ? -11.109 14.986 7.571 1.00 96.75 265 LEU A O 1
ATOM 2076 N N . GLY A 1 266 ? -9.619 16.471 6.792 1.00 96.56 266 GLY A N 1
ATOM 2077 C CA . GLY A 1 266 ? -10.154 17.612 7.540 1.00 96.56 266 GLY A CA 1
ATOM 2078 C C . GLY A 1 266 ? -9.936 17.486 9.050 1.00 96.56 266 GLY A C 1
ATOM 2079 O O . GLY A 1 266 ? -10.791 17.900 9.830 1.00 96.56 266 GLY A O 1
ATOM 2080 N N . ALA A 1 267 ? -8.821 16.878 9.453 1.00 97.00 267 ALA A N 1
ATOM 2081 C CA . ALA A 1 267 ? -8.503 16.557 10.835 1.00 97.00 267 ALA A CA 1
ATOM 2082 C C . ALA A 1 267 ? -7.244 17.281 11.317 1.00 97.00 267 ALA A C 1
ATOM 2084 O O . ALA A 1 267 ? -6.349 17.602 10.538 1.00 97.00 267 ALA A O 1
ATOM 2085 N N . GLU A 1 268 ? -7.154 17.491 12.628 1.00 95.31 268 GLU A N 1
ATOM 2086 C CA . GLU A 1 268 ? -5.990 18.103 13.267 1.00 95.31 268 GLU A CA 1
ATOM 2087 C C . GLU A 1 268 ? -5.194 17.064 14.061 1.00 95.31 268 GLU A C 1
ATOM 2089 O O . GLU A 1 268 ? -5.739 16.122 14.643 1.00 95.31 268 GLU A O 1
ATOM 2094 N N . ARG A 1 269 ? -3.872 17.241 14.088 1.00 94.06 269 ARG A N 1
ATOM 2095 C CA . ARG A 1 269 ? -2.983 16.452 14.943 1.00 94.06 269 ARG A CA 1
ATOM 2096 C C . ARG A 1 269 ? -3.163 16.891 16.407 1.00 94.06 269 ARG A C 1
ATOM 2098 O O . ARG A 1 269 ? -3.307 18.087 16.651 1.00 94.06 269 ARG A O 1
ATOM 2105 N N . PRO A 1 270 ? -3.069 15.973 17.388 1.00 94.25 270 PRO A N 1
ATOM 2106 C CA . PRO A 1 270 ? -2.950 16.347 18.794 1.00 94.25 270 PRO A CA 1
ATOM 2107 C C . PRO A 1 270 ? -1.804 17.344 19.035 1.00 94.25 270 PRO A C 1
ATOM 2109 O O . PRO A 1 270 ? -0.717 17.180 18.487 1.00 94.25 270 PRO A O 1
ATOM 2112 N N . GLU A 1 271 ? -2.037 18.352 19.881 1.00 91.88 271 GLU A N 1
ATOM 2113 C CA . GLU A 1 271 ? -1.018 19.357 20.235 1.00 91.88 271 GLU A CA 1
ATOM 2114 C C . GLU A 1 271 ? 0.204 18.749 20.943 1.00 91.88 271 GLU A C 1
ATOM 2116 O O . GLU A 1 271 ? 1.323 19.234 20.792 1.00 91.88 271 GLU A O 1
ATOM 2121 N N . GLU A 1 272 ? -0.014 17.693 21.729 1.00 91.69 272 GLU A N 1
ATOM 2122 C CA . GLU A 1 272 ? 1.032 16.993 22.471 1.00 91.69 272 GLU A CA 1
ATOM 2123 C C . GLU A 1 272 ? 1.678 15.916 21.589 1.00 91.69 272 GLU A C 1
ATOM 2125 O O . GLU A 1 272 ? 0.989 15.164 20.903 1.00 91.69 272 GLU A O 1
ATOM 2130 N N . ASP A 1 273 ? 3.009 15.821 21.612 1.00 88.94 273 ASP A N 1
ATOM 2131 C CA . ASP A 1 273 ? 3.779 14.898 20.764 1.00 88.94 273 ASP A CA 1
ATOM 2132 C C . ASP A 1 273 ? 3.853 13.452 21.287 1.00 88.94 273 ASP A C 1
ATOM 2134 O O . ASP A 1 273 ? 4.395 12.580 20.600 1.00 88.94 273 ASP A O 1
ATOM 2138 N N . ASP A 1 274 ? 3.312 13.178 22.474 1.00 92.12 274 ASP A N 1
ATOM 2139 C CA . ASP A 1 274 ? 3.400 11.900 23.193 1.00 92.12 274 ASP A CA 1
ATOM 2140 C C . ASP A 1 274 ? 2.198 10.964 22.966 1.00 92.12 274 ASP A C 1
ATOM 2142 O O . ASP A 1 274 ? 2.017 9.974 23.678 1.00 92.12 274 ASP A O 1
ATOM 2146 N N . TRP A 1 275 ? 1.397 11.228 21.936 1.00 95.88 275 TRP A N 1
ATOM 2147 C CA . TRP A 1 275 ? 0.268 10.381 21.570 1.00 95.88 275 TRP A CA 1
ATOM 2148 C C . TRP A 1 275 ? 0.710 9.006 21.033 1.00 95.88 275 TRP A C 1
ATOM 2150 O O . TRP A 1 275 ? 1.658 8.880 20.253 1.00 95.88 275 TRP A O 1
ATOM 2160 N N . GLU A 1 276 ? -0.033 7.960 21.408 1.00 96.88 276 GLU A N 1
ATOM 2161 C CA . GLU A 1 276 ? 0.147 6.599 20.874 1.00 96.88 276 GLU A CA 1
ATOM 2162 C C . GLU A 1 276 ? -0.813 6.345 19.711 1.00 96.88 276 GLU A C 1
ATOM 2164 O O . GLU A 1 276 ? -0.412 5.944 18.617 1.00 96.88 276 GLU A O 1
ATOM 2169 N N . TYR A 1 277 ? -2.091 6.638 19.937 1.00 97.75 277 TYR A N 1
ATOM 2170 C CA . TYR A 1 277 ? -3.131 6.622 18.924 1.00 97.75 277 TYR A CA 1
ATOM 2171 C C . TYR A 1 277 ? -4.226 7.636 19.263 1.00 97.75 277 TYR A C 1
ATOM 2173 O O . TYR A 1 277 ? -4.392 8.018 20.422 1.00 97.75 277 TYR A O 1
ATOM 2181 N N . PHE A 1 278 ? -4.982 8.068 18.258 1.00 97.69 278 PHE A N 1
ATOM 2182 C CA . PHE A 1 278 ? -6.165 8.910 18.437 1.00 97.69 278 PHE A CA 1
ATOM 2183 C C . PHE A 1 278 ? -7.183 8.648 17.323 1.00 97.69 278 PHE A C 1
ATOM 2185 O O . PHE A 1 278 ? -6.821 8.211 16.231 1.00 97.69 278 PHE A O 1
ATOM 2192 N N . GLY A 1 279 ? -8.462 8.875 17.617 1.00 97.62 279 GLY A N 1
ATOM 2193 C CA . GLY A 1 279 ? -9.531 8.776 16.624 1.00 97.62 279 GLY A CA 1
ATOM 2194 C C . GLY A 1 279 ? -9.586 10.037 15.770 1.00 97.62 279 GLY A C 1
ATOM 2195 O O . GLY A 1 279 ? -9.482 11.140 16.303 1.00 97.62 279 GLY A O 1
ATOM 2196 N N . VAL A 1 280 ? -9.752 9.867 14.461 1.00 97.12 280 VAL A N 1
ATOM 2197 C CA . VAL A 1 280 ? -9.942 10.975 13.513 1.00 97.12 280 VAL A CA 1
ATOM 2198 C C . VAL A 1 280 ? -11.428 11.186 13.240 1.00 97.12 280 VAL A C 1
ATOM 2200 O O . VAL A 1 280 ? -11.942 12.294 13.339 1.00 97.12 280 VAL A O 1
ATOM 2203 N N . GLN A 1 281 ? -12.121 10.094 12.935 1.00 96.38 281 GLN A N 1
ATOM 2204 C CA . GLN A 1 281 ? -13.563 10.028 12.729 1.00 96.38 281 GLN A CA 1
ATOM 2205 C C . GLN A 1 281 ? -14.035 8.601 13.033 1.00 96.38 281 GLN A C 1
ATOM 2207 O O . GLN A 1 281 ? -13.230 7.741 13.396 1.00 96.38 281 GLN A O 1
ATOM 2212 N N . GLU A 1 282 ? -15.333 8.331 12.907 1.00 95.75 282 GLU A N 1
ATOM 2213 C CA . GLU A 1 282 ? -15.872 6.995 13.170 1.00 95.75 282 GLU A CA 1
ATOM 2214 C C . GLU A 1 282 ? -15.160 5.928 12.322 1.00 95.75 282 GLU A C 1
ATOM 2216 O O . GLU A 1 282 ? -15.088 6.028 11.098 1.00 95.75 282 GLU A O 1
ATOM 2221 N N . GLY A 1 283 ? -14.595 4.921 12.996 1.00 96.81 283 GLY A N 1
ATOM 2222 C CA . GLY A 1 283 ? -13.874 3.818 12.359 1.00 96.81 283 GLY A CA 1
ATOM 2223 C C . GLY A 1 283 ? -12.498 4.170 11.783 1.00 96.81 283 GLY A C 1
ATOM 2224 O O . GLY A 1 283 ? -11.865 3.281 11.223 1.00 96.81 283 GLY A O 1
ATOM 2225 N N . VAL A 1 284 ? -12.011 5.412 11.922 1.00 98.31 284 VAL A N 1
ATOM 2226 C CA . VAL A 1 284 ? -10.689 5.831 11.426 1.00 98.31 284 VAL A CA 1
ATOM 2227 C C . VAL A 1 284 ? -9.803 6.326 12.561 1.00 98.31 284 VAL A C 1
ATOM 2229 O O . VAL A 1 284 ? -10.148 7.256 13.294 1.00 98.31 284 VAL A O 1
ATOM 2232 N N . TRP A 1 285 ? -8.616 5.737 12.655 1.00 98.56 285 TRP A N 1
ATOM 2233 C CA . TRP A 1 285 ? -7.650 5.979 13.717 1.00 98.56 285 TRP A CA 1
ATOM 2234 C C . TRP A 1 285 ? -6.288 6.363 13.153 1.00 98.56 285 TRP A C 1
ATOM 2236 O O . TRP A 1 285 ? -5.894 5.916 12.080 1.00 98.56 285 TRP A O 1
ATOM 2246 N N . CYS A 1 286 ? -5.527 7.131 13.919 1.00 98.44 286 CYS A N 1
ATOM 2247 C CA . CYS A 1 286 ? -4.105 7.347 13.692 1.00 98.44 286 CYS A CA 1
ATOM 2248 C C . CYS A 1 286 ? -3.309 6.583 14.747 1.00 98.44 286 CYS A C 1
ATOM 2250 O O . CYS A 1 286 ? -3.670 6.618 15.922 1.00 98.44 286 CYS A O 1
ATOM 2252 N N . VAL A 1 287 ? -2.212 5.933 14.354 1.00 98.44 287 VAL A N 1
ATOM 2253 C CA . VAL A 1 287 ? -1.296 5.223 15.264 1.00 98.44 287 VAL A CA 1
ATOM 2254 C C . VAL A 1 287 ? 0.144 5.666 15.029 1.00 98.44 287 VAL A C 1
ATOM 2256 O O . VAL A 1 287 ? 0.563 5.895 13.894 1.00 98.44 287 VAL A O 1
ATOM 2259 N N . ARG A 1 288 ? 0.941 5.760 16.098 1.00 97.06 288 ARG A N 1
ATOM 2260 C CA . ARG A 1 288 ? 2.348 6.173 15.990 1.00 97.06 288 ARG A CA 1
ATOM 2261 C C . ARG A 1 288 ? 3.216 5.120 15.297 1.00 97.06 288 ARG A C 1
ATOM 2263 O O . ARG A 1 288 ? 4.170 5.449 14.598 1.00 97.06 288 ARG A O 1
ATOM 2270 N N . ASN A 1 289 ? 2.925 3.848 15.557 1.00 97.50 289 ASN A N 1
ATOM 2271 C CA . ASN A 1 289 ? 3.677 2.678 15.102 1.00 97.50 289 ASN A CA 1
ATOM 2272 C C . ASN A 1 289 ? 2.868 1.391 15.357 1.00 97.50 289 ASN A C 1
ATOM 2274 O O . ASN A 1 289 ? 1.775 1.432 15.926 1.00 97.50 289 ASN A O 1
ATOM 2278 N N . TRP A 1 290 ? 3.434 0.239 14.992 1.00 98.06 290 TRP A N 1
ATOM 2279 C CA . TRP A 1 290 ? 2.827 -1.079 15.206 1.00 98.06 290 TRP A CA 1
ATOM 2280 C C . TRP A 1 290 ? 2.540 -1.405 16.680 1.00 98.06 290 TRP A C 1
ATOM 2282 O O . TRP A 1 290 ? 1.509 -1.998 16.980 1.00 98.06 290 TRP A O 1
ATOM 2292 N N . VAL A 1 291 ? 3.381 -0.959 17.619 1.00 97.19 291 VAL A N 1
ATOM 2293 C CA . VAL A 1 291 ? 3.120 -1.140 19.062 1.00 97.19 291 VAL A CA 1
ATOM 2294 C C . VAL A 1 291 ? 1.863 -0.381 19.490 1.00 97.19 291 VAL A C 1
ATOM 2296 O O . VAL A 1 291 ? 1.056 -0.888 20.266 1.00 97.19 291 VAL A O 1
ATOM 2299 N N . SER A 1 292 ? 1.669 0.824 18.956 1.00 97.75 292 SER A N 1
ATOM 2300 C CA . SER A 1 292 ? 0.482 1.636 19.229 1.00 97.75 292 SER A CA 1
ATOM 2301 C C . SER A 1 292 ? -0.779 1.031 18.608 1.00 97.75 292 SER A C 1
ATOM 2303 O O . SER A 1 292 ? -1.838 1.083 19.229 1.00 97.75 292 SER A O 1
ATOM 2305 N N . LEU A 1 293 ? -0.661 0.386 17.439 1.00 97.94 293 LEU A N 1
ATOM 2306 C CA . LEU A 1 293 ? -1.751 -0.403 16.856 1.00 97.94 293 LEU A CA 1
ATOM 2307 C C . LEU A 1 293 ? -2.167 -1.553 17.779 1.00 97.94 293 LEU A C 1
ATOM 2309 O O . LEU A 1 293 ? -3.359 -1.725 18.012 1.00 97.94 293 LEU A O 1
ATOM 2313 N N . CYS A 1 294 ? -1.217 -2.305 18.345 1.00 97.06 294 CYS A N 1
ATOM 2314 C CA . CYS A 1 294 ? -1.547 -3.378 19.289 1.00 97.06 294 CYS A CA 1
ATOM 2315 C C . CYS A 1 294 ? -2.397 -2.859 20.452 1.00 97.06 294 CYS A C 1
ATOM 2317 O O . CYS A 1 294 ? -3.440 -3.428 20.765 1.00 97.06 294 CYS A O 1
ATOM 2319 N N . LYS A 1 295 ? -1.980 -1.736 21.047 1.00 96.94 295 LYS A N 1
ATOM 2320 C CA . LYS A 1 295 ? -2.702 -1.103 22.156 1.00 96.94 295 LYS A CA 1
ATOM 2321 C C . LYS A 1 295 ? -4.099 -0.641 21.752 1.00 96.94 295 LYS A C 1
ATOM 2323 O O . LYS A 1 295 ? -5.032 -0.796 22.535 1.00 96.94 295 LYS A O 1
ATOM 2328 N N . LEU A 1 296 ? -4.247 -0.091 20.546 1.00 97.19 296 LEU A N 1
ATOM 2329 C CA . LEU A 1 296 ? -5.544 0.298 19.998 1.00 97.19 296 LEU A CA 1
ATOM 2330 C C . LEU A 1 296 ? -6.471 -0.920 19.852 1.00 97.19 296 LEU A C 1
ATOM 2332 O O . LEU A 1 296 ? -7.593 -0.891 20.353 1.00 97.19 296 LEU A O 1
ATOM 2336 N N . VAL A 1 297 ? -6.005 -2.002 19.222 1.00 96.25 297 VAL A N 1
ATOM 2337 C CA . VAL A 1 297 ? -6.800 -3.229 19.013 1.00 96.25 297 VAL A CA 1
ATOM 2338 C C . VAL A 1 297 ? -7.203 -3.863 20.349 1.00 96.25 297 VAL A C 1
ATOM 2340 O O . VAL A 1 297 ? -8.352 -4.273 20.533 1.00 96.25 297 VAL A O 1
ATOM 2343 N N . GLU A 1 298 ? -6.285 -3.913 21.315 1.00 94.88 298 GLU A N 1
ATOM 2344 C CA . GLU A 1 298 ? -6.556 -4.400 22.672 1.00 94.88 298 GLU A CA 1
ATOM 2345 C C . GLU A 1 298 ? -7.606 -3.531 23.383 1.00 94.88 298 GLU A C 1
ATOM 2347 O O . GLU A 1 298 ? -8.545 -4.066 23.972 1.00 94.88 298 GLU A O 1
ATOM 2352 N N . ALA A 1 299 ? -7.507 -2.201 23.280 1.00 95.31 299 ALA A N 1
ATOM 2353 C CA . ALA A 1 299 ? -8.476 -1.281 23.873 1.00 95.31 299 ALA A CA 1
ATOM 2354 C C . ALA A 1 299 ? -9.880 -1.437 23.265 1.00 95.31 299 ALA A C 1
ATOM 2356 O O . ALA A 1 299 ? -10.862 -1.486 24.006 1.00 95.31 299 ALA A O 1
ATOM 2357 N N . GLN A 1 300 ? -9.981 -1.589 21.939 1.00 93.88 300 GLN A N 1
ATOM 2358 C CA . GLN A 1 300 ? -11.257 -1.841 21.255 1.00 93.88 300 GLN A CA 1
ATOM 2359 C C . GLN A 1 300 ? -11.857 -3.204 21.634 1.00 93.88 300 GLN A C 1
ATOM 2361 O O . GLN A 1 300 ? -13.073 -3.346 21.718 1.00 93.88 300 GLN A O 1
ATOM 2366 N N . SER A 1 301 ? -11.016 -4.197 21.939 1.00 89.25 301 SER A N 1
ATOM 2367 C CA . SER A 1 301 ? -11.464 -5.530 22.367 1.00 89.25 301 SER A CA 1
ATOM 2368 C C . SER A 1 301 ? -12.110 -5.549 23.754 1.00 89.25 301 SER A C 1
ATOM 2370 O O . SER A 1 301 ? -12.895 -6.446 24.037 1.00 89.25 301 SER A O 1
ATOM 2372 N N . LEU A 1 302 ? -11.754 -4.606 24.633 1.00 82.88 302 LEU A N 1
ATOM 2373 C CA . LEU A 1 302 ? -12.260 -4.541 26.010 1.00 82.88 302 LEU A CA 1
ATOM 2374 C C . LEU A 1 302 ? -13.550 -3.718 26.146 1.00 82.88 302 LEU A C 1
ATOM 2376 O O . LEU A 1 302 ? -14.191 -3.771 27.194 1.00 82.88 302 LEU A O 1
ATOM 2380 N N . GLY A 1 303 ? -13.889 -2.919 25.131 1.00 75.44 303 GLY A N 1
ATOM 2381 C CA . GLY A 1 303 ? -15.012 -1.978 25.164 1.00 75.44 303 GLY A CA 1
ATOM 2382 C C . GLY A 1 303 ? -16.342 -2.507 24.616 1.00 75.44 303 GLY A C 1
ATOM 2383 O O . GLY A 1 303 ? -17.340 -1.798 24.737 1.00 75.44 303 GLY A O 1
ATOM 2384 N N . GLY A 1 304 ? -16.360 -3.701 24.011 1.00 55.84 304 GLY A N 1
ATOM 2385 C CA . GLY A 1 304 ? -17.559 -4.353 23.459 1.00 55.84 304 GLY A CA 1
ATOM 2386 C C . GLY A 1 304 ? -18.095 -5.455 24.358 1.00 55.84 304 GLY A C 1
ATOM 2387 O O . GLY A 1 304 ? -19.333 -5.512 24.527 1.00 55.84 304 GLY A O 1
#

Radius of gyration: 21.75 Å; chains: 1; bounding box: 45×66×58 Å

Organism: Eremothecium cymbalariae (strain CBS 270.75 / DBVPG 7215 / KCTC 17166 / NRRL Y-17582) (NCBI:txid931890)

Sequence (304 aa):
MGNDLETASGDGFAPVTADSVTKTAIGSGVRAAAAGTQSGRRRVLVTDFDDTITTKDTVGILQSLSRCKSPPMTYFFEFYLAQPCPARDSSVQDLLERELDYQRRARKRGVAALEELERFDYFKDVPVVDVTRLPLEEIERPGYREAVGRERGLFDDMYVLSLNWSREYIHRFCPAEVPLSHVLCDALLVDEGGETYTGRFSKKLVAGADKYDVMGREILPAVGDAEVWYVGDSDPDLCCILRPGVQGVIMYTNDKRFGEVLEVLGAERPEEDDWEYFGVQEGVWCVRNWVSLCKLVEAQSLGG

Secondary structure (DSSP, 8-state):
-------------PPP----PPP-PPP------------PPPEEEEE--TTTTBSS--HHHHHTT----SS-HHHHHHHHHHSPPPPP-TT---HHHHHHHHHHHHHHHHHHHHHHHHHTTTTEEEEHHHHTTS--TTTBPTTHHHHHSTTT---SEEEEE-S-S-HHHHHTTS-TTS-GGGEES-PEEE-TTSSEEEEEE--SSSSHHHHHHHIIIIIHHHHTT-EEEEEE-SGGGHHHHT-TTEEEEEEP--HHHHHHHHHHHT----SSTT-SEEEEETTEEEESSHHHHHHHHHHHHH--